Protein AF-A0A316NRD1-F1 (afdb_monomer_lite)

Radius of gyration: 29.16 Å; chains: 1; bounding box: 51×97×56 Å

Foldseek 3Di:
DDDDDDDDPDPVVVVVLVVVDDDLVRLLVVQLVVQLVVLVQFDPLAGDPVLLLQLLVQLLVLVLVLVVLLLVQLVCCLVFLDNPPRDRPPPVPDSPPDPSVVSNVVSVVVLVVLCVVLVAPHSVRSSVSSVVVSVPSLLNVLVVLLVVLVPDDDDLPDDLVNLLCCCVPNPVVPQDDDDPPDDSSNVSVVVCVVPSPVVSVVSNVSSVVSSVVSVVVNVVSSVLLCVQADSVVSDGHDQDPPDDPSSVSSSVSSVVSSVVSSSVSSNVSSVVSNVVVVVVVVVVCVVVVPDDD

Secondary structure (DSSP, 8-state):
----------HHHHHHHHHS--STTHHHHHHHHHHHHT-TTEETTEE-HHHHHHHHHHHHHHHHHHHHHHHHHHHHHHHH---TT-SS---TTTTTTS-HHHHHHHHHHHHHHHHHHHT-SSTTHHHHHHHHHHTS-HHHHHHHHHHHHHT----TT--HHHHHHIIIII-GGGPPPPPTT--HHHHHHHHHHHHHHHHHHHHHHHHHHHHHHHHHHHHHHHHHHHHTEETTTTEEPPPPTT--HHHHHHHHHHHHHHHHHHHHHHHHHHHHHHHHHHHHHHHHHHHHS-S--

Structure (mmCIF, N/CA/C/O backbone):
data_AF-A0A316NRD1-F1
#
_entry.id   AF-A0A316NRD1-F1
#
loop_
_atom_site.group_PDB
_atom_site.id
_atom_site.type_symbol
_atom_site.label_atom_id
_atom_site.label_alt_id
_atom_site.label_comp_id
_atom_site.label_asym_id
_atom_site.label_entity_id
_atom_site.label_seq_id
_atom_site.pdbx_PDB_ins_code
_atom_site.Cartn_x
_atom_site.Cartn_y
_atom_site.Cartn_z
_atom_site.occupancy
_atom_site.B_iso_or_equiv
_atom_site.auth_seq_id
_atom_site.auth_comp_id
_atom_site.auth_asym_id
_atom_site.auth_atom_id
_atom_site.pdbx_PDB_model_num
ATOM 1 N N . MET A 1 1 ? -13.344 -40.775 15.294 1.00 33.88 1 MET A N 1
ATOM 2 C CA . MET A 1 1 ? -12.294 -40.900 14.260 1.00 33.88 1 MET A CA 1
ATOM 3 C C . MET A 1 1 ? -12.514 -39.783 13.246 1.00 33.88 1 MET A C 1
ATOM 5 O O . MET A 1 1 ? -13.579 -39.733 12.646 1.00 33.88 1 MET A O 1
ATOM 9 N N . LYS A 1 2 ? -11.600 -38.805 13.179 1.00 27.06 2 LYS A N 1
ATOM 10 C CA . LYS A 1 2 ? -11.706 -37.640 12.285 1.00 27.06 2 LYS A CA 1
ATOM 11 C C . LYS A 1 2 ? -11.510 -38.103 10.838 1.00 27.06 2 LYS A C 1
ATOM 13 O O . LYS A 1 2 ? -10.501 -38.732 10.544 1.00 27.06 2 LYS A O 1
ATOM 18 N N . ILE A 1 3 ? -12.470 -37.801 9.967 1.00 27.81 3 ILE A N 1
ATOM 19 C CA . ILE A 1 3 ? -12.329 -37.970 8.518 1.00 27.81 3 ILE A CA 1
ATOM 20 C C . ILE A 1 3 ? -11.711 -36.678 7.989 1.00 27.81 3 ILE A C 1
ATOM 22 O O . ILE A 1 3 ? -12.341 -35.621 8.027 1.00 27.81 3 ILE A O 1
ATOM 26 N N . ASP A 1 4 ? -10.464 -36.778 7.544 1.00 27.69 4 ASP A N 1
ATOM 27 C CA . ASP A 1 4 ? -9.742 -35.715 6.858 1.00 27.69 4 ASP A CA 1
ATOM 28 C C . ASP A 1 4 ? -10.375 -35.492 5.472 1.00 27.69 4 ASP A C 1
ATOM 30 O O . ASP A 1 4 ? -10.477 -36.414 4.659 1.00 27.69 4 ASP A O 1
ATOM 34 N N . LYS A 1 5 ? -10.874 -34.278 5.227 1.00 32.72 5 LYS A N 1
ATOM 35 C CA . LYS A 1 5 ? -11.434 -33.843 3.942 1.00 32.72 5 LYS A CA 1
ATOM 36 C C . LYS A 1 5 ? -10.444 -32.892 3.281 1.00 32.72 5 LYS A C 1
ATOM 38 O O . LYS A 1 5 ? -10.658 -31.683 3.262 1.00 32.72 5 LYS A O 1
ATOM 43 N N . THR A 1 6 ? -9.391 -33.440 2.689 1.00 31.86 6 THR A N 1
ATOM 44 C CA . THR A 1 6 ? -8.541 -32.710 1.745 1.00 31.86 6 THR A CA 1
ATOM 45 C C . THR A 1 6 ? -8.396 -33.498 0.434 1.00 31.86 6 THR A C 1
ATOM 47 O O . THR A 1 6 ? -8.023 -34.665 0.410 1.00 31.86 6 THR A O 1
ATOM 50 N N . ASN A 1 7 ? -8.725 -32.829 -0.680 1.00 39.25 7 ASN A N 1
ATOM 51 C CA . ASN A 1 7 ? -8.375 -33.172 -2.069 1.00 39.25 7 ASN A CA 1
ATOM 52 C C . ASN A 1 7 ? -9.027 -34.382 -2.765 1.00 39.25 7 ASN A C 1
ATOM 54 O O . ASN A 1 7 ? -8.343 -35.148 -3.450 1.00 39.25 7 ASN A O 1
ATOM 58 N N . ASN A 1 8 ? -10.360 -34.482 -2.760 1.00 34.12 8 ASN A N 1
ATOM 59 C CA . ASN A 1 8 ? -11.055 -35.375 -3.696 1.00 34.12 8 ASN A CA 1
ATOM 60 C C . ASN A 1 8 ? -11.478 -34.630 -4.979 1.00 34.12 8 ASN A C 1
ATOM 62 O O . ASN A 1 8 ? -12.641 -34.288 -5.170 1.00 34.12 8 ASN A O 1
ATOM 66 N N . LEU A 1 9 ? -10.514 -34.370 -5.871 1.00 37.78 9 LEU A N 1
ATOM 67 C CA . LEU A 1 9 ? -10.824 -34.142 -7.291 1.00 37.78 9 LEU A CA 1
ATOM 68 C C . LEU A 1 9 ? -11.518 -35.403 -7.830 1.00 37.78 9 LEU A C 1
ATOM 70 O O . LEU A 1 9 ? -10.997 -36.508 -7.645 1.00 37.78 9 LEU A O 1
ATOM 74 N N . GLN A 1 10 ? -12.685 -35.248 -8.468 1.00 35.00 10 GLN A N 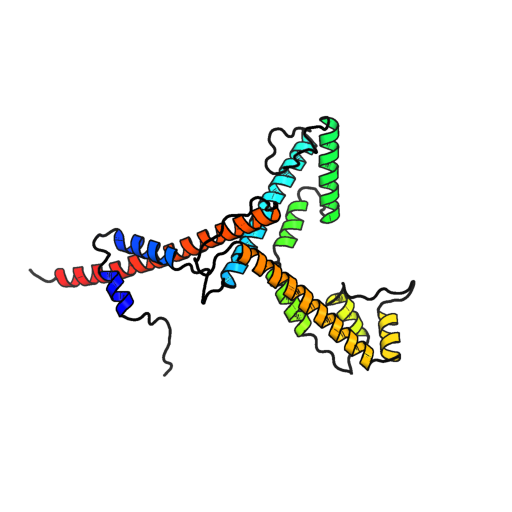1
ATOM 75 C CA . GLN A 1 10 ? -13.485 -36.370 -8.969 1.00 35.00 10 GLN A CA 1
ATOM 76 C C . GLN A 1 10 ? -12.645 -37.281 -9.881 1.00 35.00 10 GLN A C 1
ATOM 78 O O . GLN A 1 10 ? -11.897 -36.832 -10.751 1.00 35.00 10 GLN A O 1
ATOM 83 N N . SER A 1 11 ? -12.788 -38.593 -9.696 1.00 38.91 11 SER A N 1
ATOM 84 C CA . SER A 1 11 ? -12.034 -39.648 -10.391 1.00 38.91 11 SER A CA 1
ATOM 85 C C . SER A 1 11 ? -12.175 -39.629 -11.923 1.00 38.91 11 SER A C 1
ATOM 87 O O . SER A 1 11 ? -11.374 -40.244 -12.625 1.00 38.91 11 SER A O 1
ATOM 89 N N . SER A 1 12 ? -13.160 -38.909 -12.468 1.00 30.89 12 SER A N 1
ATOM 90 C CA . SER A 1 12 ? -13.331 -38.646 -13.904 1.00 30.89 12 SER A CA 1
ATOM 91 C C . SER A 1 12 ? -12.267 -37.693 -14.464 1.00 30.89 12 SER A C 1
ATOM 93 O O . SER A 1 12 ? -11.705 -37.973 -15.521 1.00 30.89 12 SER A O 1
ATOM 95 N N . GLN A 1 13 ? -11.911 -36.634 -13.730 1.00 39.59 13 GLN A N 1
ATOM 96 C CA . GLN A 1 13 ? -10.887 -35.659 -14.129 1.00 39.59 13 GLN A CA 1
ATOM 97 C C . GLN A 1 13 ? -9.477 -36.266 -14.110 1.00 39.59 13 GLN A C 1
ATOM 99 O O . GLN A 1 13 ? -8.667 -35.986 -14.990 1.00 39.59 13 GLN A O 1
ATOM 104 N N . LYS A 1 14 ? -9.202 -37.178 -13.163 1.00 36.19 14 LYS A N 1
ATOM 105 C CA . LYS A 1 14 ? -7.943 -37.947 -13.121 1.00 36.19 14 LYS A CA 1
ATOM 106 C C . LYS A 1 14 ? -7.785 -38.892 -14.319 1.00 36.19 14 LYS A C 1
ATOM 108 O O . LYS A 1 14 ? -6.668 -39.113 -14.766 1.00 36.19 14 LYS A O 1
ATOM 113 N N . ARG A 1 15 ? -8.886 -39.437 -14.853 1.00 32.94 15 ARG A N 1
ATOM 114 C CA . ARG A 1 15 ? -8.864 -40.391 -15.978 1.00 32.94 15 ARG A CA 1
ATOM 115 C C . ARG A 1 15 ? -8.674 -39.719 -17.337 1.00 32.94 15 ARG A C 1
ATOM 117 O O . ARG A 1 15 ? -7.969 -40.277 -18.168 1.00 32.94 15 ARG A O 1
ATOM 124 N N . GLN A 1 16 ? -9.214 -38.518 -17.551 1.00 31.89 16 GLN A N 1
ATOM 125 C CA . GLN A 1 16 ? -8.959 -37.758 -18.787 1.00 31.89 16 GLN A CA 1
ATOM 126 C C . GLN A 1 16 ? -7.488 -37.320 -18.915 1.00 31.89 16 GLN A C 1
ATOM 128 O O . GLN A 1 16 ? -6.964 -37.248 -20.019 1.00 31.89 16 GLN A O 1
ATOM 133 N N . MET A 1 17 ? -6.795 -37.111 -17.790 1.00 35.34 17 MET A N 1
ATOM 134 C CA . MET A 1 17 ? -5.381 -36.716 -17.747 1.00 35.34 17 MET A CA 1
ATOM 135 C C . MET A 1 17 ? -4.412 -37.830 -18.199 1.00 35.34 17 MET A C 1
ATOM 137 O O . MET A 1 17 ? -3.322 -37.536 -18.678 1.00 35.34 17 MET A O 1
ATOM 141 N N . VAL A 1 18 ? -4.806 -39.104 -18.075 1.00 33.62 18 VAL A N 1
ATOM 142 C CA . VAL A 1 18 ? -3.956 -40.268 -18.399 1.00 33.62 18 VAL A CA 1
ATOM 143 C C . VAL A 1 18 ? -3.940 -40.582 -19.902 1.00 33.62 18 VAL A C 1
ATOM 145 O O . VAL A 1 18 ? -2.958 -41.126 -20.394 1.00 33.62 18 VAL A O 1
ATOM 148 N N . TYR A 1 19 ? -4.976 -40.201 -20.658 1.00 34.06 19 TYR A N 1
ATOM 149 C CA . TYR A 1 19 ? -5.092 -40.572 -22.078 1.00 34.06 19 TYR A CA 1
ATOM 150 C C . TYR A 1 19 ? -4.432 -39.597 -23.065 1.00 34.06 19 TYR A C 1
ATOM 152 O O . TYR A 1 19 ? -4.165 -39.982 -24.198 1.00 34.06 19 TYR A O 1
ATOM 160 N N . THR A 1 20 ? -4.099 -38.371 -22.654 1.00 36.09 20 THR A N 1
ATOM 161 C CA . THR A 1 20 ? -3.474 -37.369 -23.548 1.00 36.09 20 THR A CA 1
ATOM 162 C C . THR A 1 20 ? -1.936 -37.371 -23.479 1.00 36.09 20 THR A C 1
ATOM 164 O O . THR A 1 20 ? -1.281 -36.633 -24.208 1.00 36.09 20 THR A O 1
ATOM 167 N N . ALA A 1 21 ? -1.329 -38.198 -22.622 1.00 31.23 21 ALA A N 1
ATOM 168 C CA . ALA A 1 21 ? 0.107 -38.180 -22.336 1.00 31.23 21 ALA A CA 1
ATOM 169 C C . ALA A 1 21 ? 0.792 -39.519 -22.671 1.00 31.23 21 ALA A C 1
ATOM 171 O O . ALA A 1 21 ? 1.213 -40.252 -21.780 1.00 31.23 21 ALA A O 1
ATOM 172 N N . ALA A 1 22 ? 0.938 -39.836 -23.960 1.00 27.16 22 ALA A N 1
ATOM 173 C CA . ALA A 1 22 ? 1.828 -40.905 -24.420 1.00 27.16 22 ALA A CA 1
ATOM 174 C C . ALA A 1 22 ? 3.144 -40.298 -24.949 1.00 27.16 22 ALA A C 1
ATOM 176 O O . ALA A 1 22 ? 3.199 -39.790 -26.065 1.00 27.16 22 ALA A O 1
ATOM 177 N N . GLY A 1 23 ? 4.198 -40.323 -24.124 1.00 33.38 23 GLY A N 1
ATOM 178 C CA . GLY A 1 23 ? 5.568 -39.912 -24.470 1.00 33.38 23 GLY A CA 1
ATOM 179 C C . GLY A 1 23 ? 6.291 -39.266 -23.281 1.00 33.38 23 GLY A C 1
ATOM 180 O O . GLY A 1 23 ? 5.738 -38.390 -22.628 1.00 33.38 23 GLY A O 1
ATOM 181 N N . ILE A 1 24 ? 7.523 -39.683 -22.973 1.00 31.53 24 ILE A N 1
ATOM 182 C CA . ILE A 1 24 ? 8.230 -39.441 -21.689 1.00 31.53 24 ILE A CA 1
ATOM 183 C C . ILE A 1 24 ? 8.626 -37.958 -21.417 1.00 31.53 24 ILE A C 1
ATOM 185 O O . ILE A 1 24 ? 9.175 -37.638 -20.371 1.00 31.53 24 ILE A O 1
ATOM 189 N N . GLY A 1 25 ? 8.227 -36.998 -22.259 1.00 35.19 25 GLY A N 1
ATOM 190 C CA . GLY A 1 25 ? 8.240 -35.552 -21.951 1.00 35.19 25 GLY A CA 1
ATOM 191 C C . GLY A 1 25 ? 6.865 -34.943 -21.612 1.00 35.19 25 GLY A C 1
ATOM 192 O O . GLY A 1 25 ? 6.788 -33.800 -21.170 1.00 35.19 25 GLY A O 1
ATOM 193 N N . ALA A 1 26 ? 5.766 -35.683 -21.797 1.00 43.66 26 ALA A N 1
ATOM 194 C CA . ALA A 1 26 ? 4.410 -35.134 -21.806 1.00 43.66 26 ALA A CA 1
ATOM 195 C C . ALA A 1 26 ? 3.814 -34.875 -20.413 1.00 43.66 26 ALA A C 1
ATOM 197 O O . ALA A 1 26 ? 3.004 -33.972 -20.283 1.00 43.66 26 ALA A O 1
ATOM 198 N N . GLY A 1 27 ? 4.200 -35.597 -19.353 1.00 39.62 27 GLY A N 1
ATOM 199 C CA . GLY A 1 27 ? 3.578 -35.434 -18.024 1.00 39.62 27 GLY A CA 1
ATOM 200 C C . GLY A 1 27 ? 3.930 -34.124 -17.314 1.00 39.62 27 GLY A C 1
ATOM 201 O O . GLY A 1 27 ? 3.048 -33.435 -16.806 1.00 39.62 27 GLY A O 1
ATOM 202 N N . ALA A 1 28 ? 5.210 -33.743 -17.316 1.00 38.91 28 ALA A N 1
ATOM 203 C CA . ALA A 1 28 ? 5.655 -32.468 -16.753 1.00 38.91 28 ALA A CA 1
ATOM 204 C C . ALA A 1 28 ? 5.202 -31.281 -17.619 1.00 38.91 28 ALA A C 1
ATOM 206 O O . ALA A 1 28 ? 4.774 -30.261 -17.086 1.00 38.91 28 ALA A O 1
ATOM 207 N N . VAL A 1 29 ? 5.227 -31.431 -18.949 1.00 42.41 29 VAL A N 1
ATOM 208 C CA . VAL A 1 29 ? 4.769 -30.397 -19.892 1.00 42.41 29 VAL A CA 1
ATOM 209 C C . VAL A 1 29 ? 3.248 -30.219 -19.827 1.00 42.41 29 VAL A C 1
ATOM 211 O O . VAL A 1 29 ? 2.779 -29.090 -19.707 1.00 42.41 29 VAL A O 1
ATOM 214 N N . ALA A 1 30 ? 2.465 -31.304 -19.816 1.00 48.31 30 ALA A N 1
ATOM 215 C CA . ALA A 1 30 ? 1.007 -31.247 -19.682 1.00 48.31 30 ALA A CA 1
ATOM 216 C C . ALA A 1 30 ? 0.578 -30.782 -18.285 1.00 48.31 30 ALA A C 1
ATOM 218 O O . ALA A 1 30 ? -0.332 -29.964 -18.174 1.00 48.31 30 ALA A O 1
ATOM 219 N N . GLY A 1 31 ? 1.262 -31.226 -17.224 1.00 45.16 31 GLY A N 1
ATOM 220 C CA . GLY A 1 31 ? 1.071 -30.707 -15.869 1.00 45.16 31 GLY A CA 1
ATOM 221 C C . GLY A 1 31 ? 1.382 -29.210 -15.788 1.00 45.16 31 GLY A C 1
ATOM 222 O O . GLY A 1 31 ? 0.580 -28.436 -15.272 1.00 45.16 31 GLY A O 1
ATOM 223 N N . GLY A 1 32 ? 2.493 -28.772 -16.381 1.00 44.03 32 GLY A N 1
ATOM 224 C CA . GLY A 1 32 ? 2.873 -27.364 -16.467 1.00 44.03 32 GLY A CA 1
ATOM 225 C C . GLY A 1 32 ? 1.846 -26.505 -17.202 1.00 44.03 32 GLY A C 1
ATOM 226 O O . GLY A 1 32 ? 1.383 -25.500 -16.661 1.00 44.03 32 GLY A O 1
ATOM 227 N N . ALA A 1 33 ? 1.429 -26.928 -18.397 1.00 54.03 33 ALA A N 1
ATOM 228 C CA . ALA A 1 33 ? 0.405 -26.241 -19.182 1.00 54.03 33 ALA A CA 1
ATOM 229 C C . ALA A 1 33 ? -0.939 -26.182 -18.436 1.00 54.03 33 ALA A C 1
ATOM 231 O O . ALA A 1 33 ? -1.561 -25.122 -18.359 1.00 54.03 33 ALA A O 1
ATOM 232 N N . PHE A 1 34 ? -1.353 -27.284 -17.805 1.00 61.28 34 PHE A N 1
ATOM 233 C CA . PHE A 1 34 ? -2.561 -27.335 -16.984 1.00 61.28 34 PHE A CA 1
ATOM 234 C C . PHE A 1 34 ? -2.497 -26.350 -15.810 1.00 61.28 34 PHE A C 1
ATOM 236 O O . PHE A 1 34 ? -3.413 -25.549 -15.621 1.00 61.28 34 PHE A O 1
ATOM 243 N N . GLY A 1 35 ? -1.390 -26.338 -15.062 1.00 58.25 35 GLY A N 1
ATOM 244 C CA . GLY A 1 35 ? -1.186 -25.394 -13.965 1.00 58.25 35 GLY A CA 1
ATOM 245 C C . GLY A 1 35 ? -1.205 -23.934 -14.425 1.00 58.25 35 GLY A C 1
ATOM 246 O O . GLY A 1 35 ? -1.806 -23.085 -13.763 1.00 58.25 35 GLY A O 1
ATOM 247 N N . TYR A 1 36 ? -0.625 -23.631 -15.586 1.00 65.75 36 TYR A N 1
ATOM 248 C CA . TYR A 1 36 ? -0.638 -22.283 -16.161 1.00 65.75 36 TYR A CA 1
ATOM 249 C C . TYR A 1 36 ? -2.057 -21.801 -16.538 1.00 65.75 36 TYR A C 1
ATOM 251 O O . TYR A 1 36 ? -2.370 -20.605 -16.457 1.00 65.75 36 TYR A O 1
ATOM 259 N N . LEU A 1 37 ? -2.937 -22.725 -16.939 1.00 74.88 37 LEU A N 1
ATOM 260 C CA . LEU A 1 37 ? -4.312 -22.440 -17.368 1.00 74.88 37 LEU A CA 1
ATOM 261 C C . LEU A 1 37 ? -5.320 -22.344 -16.215 1.00 74.88 37 LEU A C 1
ATOM 263 O O . LEU A 1 37 ? -6.393 -21.777 -16.405 1.00 74.88 37 LEU A O 1
ATOM 267 N N . GLN A 1 38 ? -4.987 -22.824 -15.014 1.00 76.81 38 GLN A N 1
ATOM 268 C CA . GLN A 1 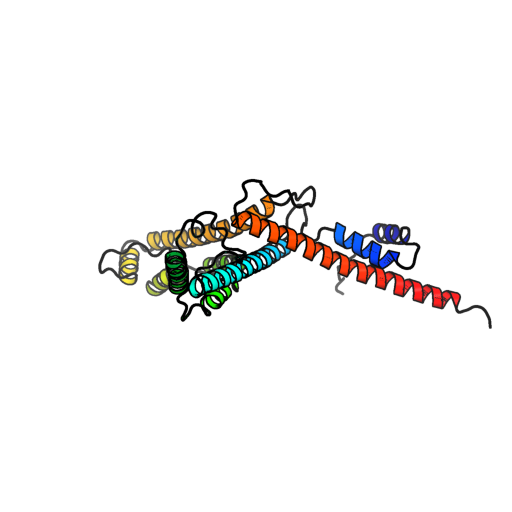38 ? -5.884 -22.734 -13.852 1.00 76.81 38 GLN A CA 1
ATOM 269 C C . GLN A 1 38 ? -6.093 -21.306 -13.328 1.00 76.81 38 GLN A C 1
ATOM 271 O O . GLN A 1 38 ? -7.062 -21.078 -12.608 1.00 76.81 38 GLN A O 1
ATOM 276 N N . LYS A 1 39 ? -5.219 -20.356 -13.695 1.00 84.12 39 LYS A N 1
ATOM 277 C CA . LYS A 1 39 ? -5.2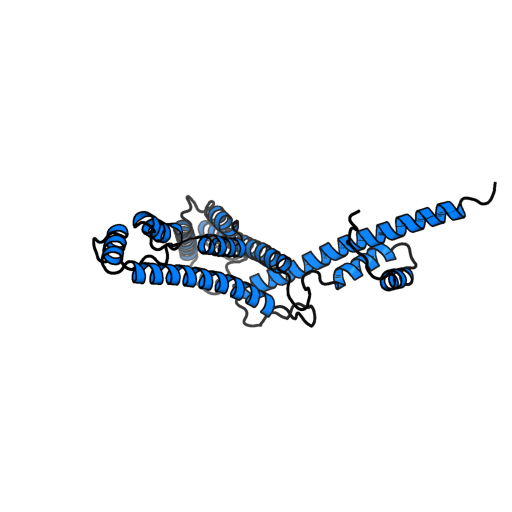84 -18.937 -13.294 1.00 84.12 39 LYS A CA 1
ATOM 278 C C . LYS A 1 39 ? -5.509 -18.777 -11.780 1.00 84.12 39 LYS A C 1
ATOM 280 O O . LYS A 1 39 ? -6.547 -18.270 -11.364 1.00 84.12 39 LYS A O 1
ATOM 285 N N . PRO A 1 40 ? -4.531 -19.174 -10.941 1.00 85.25 40 PRO A N 1
ATOM 286 C CA . PRO A 1 40 ? -4.676 -19.249 -9.477 1.00 85.25 40 PRO A CA 1
ATOM 287 C C . PRO A 1 40 ? -4.941 -17.899 -8.789 1.00 85.25 40 PRO A C 1
ATOM 289 O O . PRO A 1 40 ? -5.146 -17.848 -7.581 1.00 85.25 40 PRO A O 1
ATOM 292 N N . TRP A 1 41 ? -4.870 -16.803 -9.538 1.00 89.94 41 TRP A N 1
ATOM 293 C CA . TRP A 1 41 ? -5.126 -15.447 -9.082 1.00 89.94 41 TRP A CA 1
ATOM 294 C C . TRP A 1 41 ? -6.616 -15.056 -9.137 1.00 89.94 41 TRP A C 1
ATOM 296 O O . TRP A 1 41 ? -6.969 -14.056 -8.513 1.00 89.94 41 TRP A O 1
ATOM 306 N N . ILE A 1 42 ? -7.479 -15.855 -9.789 1.00 89.06 42 ILE A N 1
ATOM 307 C CA . ILE A 1 42 ? -8.948 -15.720 -9.775 1.00 89.06 42 ILE A CA 1
ATOM 308 C C . ILE A 1 42 ? -9.585 -16.926 -9.080 1.00 89.06 42 ILE A C 1
ATOM 310 O O . ILE A 1 42 ? -9.251 -18.074 -9.380 1.00 89.06 42 ILE A O 1
ATOM 314 N N . LYS A 1 43 ? -10.569 -16.670 -8.216 1.00 87.44 43 LYS A N 1
ATOM 315 C CA . LYS A 1 43 ? -11.427 -17.679 -7.593 1.00 87.44 43 LYS A CA 1
ATOM 316 C C . LYS A 1 43 ? -12.861 -17.149 -7.515 1.00 87.44 43 LYS A C 1
ATOM 318 O O . LYS A 1 43 ? -13.060 -15.997 -7.166 1.00 87.44 43 LYS A O 1
ATOM 323 N N . ASP A 1 44 ? -13.840 -17.980 -7.873 1.00 86.88 44 ASP A N 1
ATOM 324 C CA . ASP A 1 44 ? -15.276 -17.657 -7.783 1.00 86.88 44 ASP A CA 1
ATOM 325 C C . ASP A 1 44 ? -15.678 -16.340 -8.485 1.00 86.88 44 ASP A C 1
ATOM 327 O O . ASP A 1 44 ? -16.565 -15.622 -8.046 1.00 86.88 44 ASP A O 1
ATOM 331 N N . GLY A 1 45 ? -15.014 -16.025 -9.605 1.00 83.25 45 GLY A N 1
ATOM 332 C CA . GLY A 1 45 ? -15.261 -14.801 -10.382 1.00 83.25 45 GLY A CA 1
ATOM 333 C C . GLY A 1 45 ? -14.537 -13.555 -9.860 1.00 83.25 45 GLY A C 1
ATOM 334 O O . GLY A 1 45 ? -14.607 -12.504 -10.496 1.00 83.25 45 GLY A O 1
ATOM 335 N N . GLU A 1 46 ? -13.783 -13.673 -8.768 1.00 87.88 46 GLU A N 1
ATOM 336 C CA . GLU A 1 46 ? -13.076 -12.566 -8.130 1.00 87.88 46 GLU A CA 1
ATOM 337 C C . GLU A 1 46 ? -11.561 -12.776 -8.094 1.00 87.88 46 GLU A C 1
ATOM 339 O O . GLU A 1 46 ? -11.047 -13.896 -8.105 1.00 87.88 46 GLU A O 1
ATOM 344 N N . VAL A 1 47 ? -10.819 -11.672 -8.038 1.00 91.44 47 VAL A N 1
ATOM 345 C CA . VAL A 1 47 ? -9.379 -11.706 -7.770 1.00 91.44 47 VAL A CA 1
ATOM 346 C C . VAL A 1 47 ? -9.128 -12.071 -6.309 1.00 91.44 47 VAL A C 1
ATOM 348 O O . VAL A 1 47 ? -9.789 -11.571 -5.406 1.00 91.44 47 VAL A O 1
ATOM 351 N N . THR A 1 48 ? -8.158 -12.946 -6.065 1.00 91.12 48 THR A N 1
ATOM 352 C CA . THR A 1 48 ? -7.856 -13.418 -4.703 1.00 91.12 48 THR A CA 1
ATOM 353 C C . THR A 1 48 ? -7.087 -12.371 -3.886 1.00 91.12 48 THR A C 1
ATOM 355 O O . THR A 1 48 ? -6.265 -11.638 -4.433 1.00 91.12 48 THR A O 1
ATOM 358 N N . ASP A 1 49 ? -7.240 -12.351 -2.557 1.00 89.06 49 ASP A N 1
ATOM 359 C CA . ASP A 1 49 ? -6.440 -11.458 -1.695 1.00 89.06 49 ASP A CA 1
ATOM 360 C C . ASP A 1 49 ? -4.930 -11.731 -1.810 1.00 89.06 49 ASP A C 1
ATOM 362 O O . ASP A 1 49 ? -4.112 -10.813 -1.772 1.00 89.06 49 ASP A O 1
ATOM 366 N N . ALA A 1 50 ? -4.546 -12.995 -2.026 1.00 90.81 50 ALA A N 1
ATOM 367 C CA . ALA A 1 50 ? -3.158 -13.370 -2.284 1.00 90.81 50 ALA A CA 1
ATOM 368 C C . ALA A 1 50 ? -2.617 -12.737 -3.576 1.00 90.81 50 ALA A C 1
ATOM 370 O O . ALA A 1 50 ? -1.445 -12.363 -3.636 1.00 90.81 50 ALA A O 1
ATOM 371 N N . PHE A 1 51 ? -3.460 -12.610 -4.604 1.00 92.81 51 PHE A N 1
ATOM 372 C CA . PHE A 1 51 ? -3.107 -11.892 -5.820 1.00 92.81 51 PHE A CA 1
ATOM 373 C C . PHE A 1 51 ? -2.914 -10.402 -5.533 1.00 92.81 51 PHE A C 1
ATOM 375 O O . PHE A 1 51 ? -1.835 -9.892 -5.815 1.00 92.81 51 PHE A O 1
ATOM 382 N N . ILE A 1 52 ? -3.880 -9.741 -4.886 1.00 90.62 52 ILE A N 1
ATOM 383 C CA . ILE A 1 52 ? -3.792 -8.314 -4.525 1.00 90.62 52 ILE A CA 1
ATOM 384 C C . ILE A 1 52 ? -2.522 -8.011 -3.717 1.00 90.62 52 ILE A C 1
ATOM 386 O O . ILE A 1 52 ? -1.783 -7.086 -4.044 1.00 90.62 52 ILE A O 1
ATOM 390 N N . LYS A 1 53 ? -2.212 -8.836 -2.710 1.00 88.88 53 LYS A N 1
ATOM 391 C CA . LYS A 1 53 ? -0.996 -8.696 -1.896 1.00 88.88 53 LYS A CA 1
ATOM 392 C C . LYS A 1 53 ? 0.286 -8.808 -2.726 1.00 88.88 53 LYS A C 1
ATOM 394 O O . LYS A 1 53 ? 1.244 -8.075 -2.491 1.00 88.88 53 LYS A O 1
ATOM 399 N N . ASN A 1 54 ? 0.327 -9.722 -3.696 1.00 90.12 54 ASN A N 1
ATOM 400 C CA . ASN A 1 54 ? 1.488 -9.864 -4.574 1.00 90.12 54 ASN A CA 1
ATOM 401 C C . ASN A 1 54 ? 1.592 -8.725 -5.597 1.00 90.12 54 ASN A C 1
ATOM 403 O O . ASN A 1 54 ? 2.715 -8.329 -5.907 1.00 90.12 54 ASN A O 1
ATOM 407 N N . VAL A 1 55 ? 0.463 -8.183 -6.075 1.00 90.62 55 VAL A N 1
ATOM 408 C CA . VAL A 1 55 ? 0.459 -6.973 -6.908 1.00 90.62 55 VAL A CA 1
ATOM 409 C C . VAL A 1 55 ? 1.051 -5.811 -6.125 1.00 90.62 55 VAL A C 1
ATOM 411 O O . VAL A 1 55 ? 2.027 -5.248 -6.600 1.00 90.62 55 VAL A O 1
ATOM 414 N N . ASN A 1 56 ? 0.590 -5.548 -4.896 1.00 86.75 56 ASN A N 1
ATOM 415 C CA . ASN A 1 56 ? 1.153 -4.490 -4.049 1.00 86.75 56 ASN A CA 1
ATOM 416 C C . ASN A 1 56 ? 2.657 -4.654 -3.806 1.00 86.75 56 ASN A C 1
ATOM 418 O O . ASN A 1 56 ? 3.426 -3.710 -3.951 1.00 86.75 56 ASN A O 1
ATOM 422 N N . LYS A 1 57 ? 3.115 -5.880 -3.536 1.00 87.12 57 LYS A N 1
ATOM 423 C CA . LYS A 1 57 ? 4.550 -6.144 -3.405 1.00 87.12 57 LYS A CA 1
ATOM 424 C C . LYS A 1 57 ? 5.320 -5.822 -4.691 1.00 87.12 57 LYS A C 1
ATOM 426 O O . LYS A 1 57 ? 6.425 -5.290 -4.630 1.00 87.12 57 LYS A O 1
ATOM 431 N N . ASN A 1 58 ? 4.792 -6.214 -5.848 1.00 88.94 58 ASN A N 1
ATOM 432 C CA . ASN A 1 58 ? 5.444 -5.971 -7.132 1.00 88.94 58 ASN A CA 1
ATOM 433 C C . ASN A 1 58 ? 5.411 -4.491 -7.531 1.00 88.94 58 ASN A C 1
ATOM 435 O O . ASN A 1 58 ? 6.411 -4.011 -8.053 1.00 88.94 58 ASN A O 1
ATOM 439 N N . ASP A 1 59 ? 4.319 -3.797 -7.233 1.00 85.62 59 ASP A N 1
ATOM 440 C CA . ASP A 1 59 ? 4.122 -2.359 -7.405 1.00 85.62 59 ASP A CA 1
ATOM 441 C C . ASP A 1 59 ? 5.159 -1.575 -6.589 1.00 85.62 59 ASP A C 1
ATOM 443 O O . ASP A 1 59 ? 6.023 -0.924 -7.173 1.00 85.62 59 ASP A O 1
ATOM 447 N N . ASN A 1 60 ? 5.230 -1.806 -5.271 1.00 82.44 60 ASN A N 1
ATOM 448 C CA . ASN A 1 60 ? 6.256 -1.214 -4.403 1.00 82.44 60 ASN A CA 1
ATOM 449 C C . ASN A 1 60 ? 7.680 -1.478 -4.922 1.00 82.44 60 ASN A C 1
ATOM 451 O O . ASN A 1 60 ? 8.523 -0.586 -4.933 1.00 82.44 60 ASN A O 1
ATOM 455 N N . ASN A 1 61 ? 7.972 -2.701 -5.380 1.00 85.06 61 ASN A N 1
ATOM 456 C CA . ASN A 1 61 ? 9.294 -3.026 -5.923 1.00 85.06 61 ASN A CA 1
ATOM 457 C C . ASN A 1 61 ? 9.612 -2.260 -7.216 1.00 85.06 61 ASN A C 1
ATOM 459 O O . ASN A 1 61 ? 10.770 -1.903 -7.436 1.00 85.06 61 ASN A O 1
ATOM 463 N N . LEU A 1 62 ? 8.625 -2.051 -8.091 1.00 82.81 62 LEU A N 1
ATOM 464 C CA . LEU A 1 62 ? 8.802 -1.294 -9.330 1.00 82.81 62 LEU A CA 1
ATOM 465 C C . LEU A 1 62 ? 8.968 0.200 -9.040 1.00 82.81 62 LEU A C 1
ATOM 467 O O . LEU A 1 62 ? 9.903 0.799 -9.569 1.00 82.81 62 LEU A O 1
ATOM 471 N N . GLN A 1 63 ? 8.159 0.763 -8.138 1.00 80.88 63 GLN A N 1
ATOM 472 C CA . GLN A 1 63 ? 8.303 2.147 -7.678 1.00 80.88 63 GLN A CA 1
ATOM 473 C C . GLN A 1 63 ? 9.680 2.388 -7.048 1.00 80.88 63 GLN A C 1
ATOM 475 O O . GLN A 1 63 ? 10.378 3.324 -7.428 1.00 80.88 63 GLN A O 1
ATOM 480 N N . LEU A 1 64 ? 10.138 1.494 -6.165 1.00 79.50 64 LEU A N 1
ATOM 481 C CA . LEU A 1 64 ? 11.475 1.579 -5.569 1.00 79.50 64 LEU A CA 1
ATOM 482 C C . LEU A 1 64 ? 12.589 1.469 -6.614 1.00 79.50 64 LEU A C 1
ATOM 484 O O . LEU A 1 64 ? 13.577 2.198 -6.541 1.00 79.50 64 LEU A O 1
ATOM 488 N N . LYS A 1 65 ? 12.449 0.577 -7.602 1.00 82.75 65 LYS A N 1
ATOM 489 C CA . LYS A 1 65 ? 13.426 0.465 -8.692 1.00 82.75 65 LYS A CA 1
ATOM 490 C C . LYS A 1 65 ? 13.514 1.771 -9.486 1.00 82.75 65 LYS A C 1
ATOM 492 O O . LYS A 1 65 ? 14.623 2.221 -9.766 1.00 82.75 65 LYS A O 1
ATOM 497 N N . LYS A 1 66 ? 12.369 2.373 -9.811 1.00 77.50 66 LYS A N 1
ATOM 498 C CA . LYS A 1 66 ? 12.295 3.647 -10.529 1.00 77.50 66 LYS A CA 1
ATOM 499 C C . LYS A 1 66 ? 12.883 4.791 -9.706 1.00 77.50 66 LYS A C 1
ATOM 501 O O . LYS A 1 66 ? 13.751 5.497 -10.200 1.00 77.50 66 LYS A O 1
ATOM 506 N N . LEU A 1 67 ? 12.501 4.913 -8.434 1.00 77.81 67 LEU A N 1
ATOM 507 C CA . LEU A 1 67 ? 13.070 5.894 -7.509 1.00 77.81 67 LEU A CA 1
ATOM 508 C C . LEU A 1 67 ? 14.595 5.781 -7.444 1.00 77.81 67 LEU A C 1
ATOM 510 O O . LEU A 1 67 ? 15.293 6.786 -7.531 1.00 77.81 67 LEU A O 1
ATOM 514 N N . LYS A 1 68 ? 15.124 4.558 -7.314 1.00 79.94 68 LYS A N 1
ATOM 515 C CA . LYS A 1 68 ? 16.572 4.335 -7.298 1.00 79.94 68 LYS A CA 1
ATOM 516 C C . LYS A 1 68 ? 17.227 4.888 -8.560 1.00 79.94 68 LYS A C 1
ATOM 518 O O . LYS A 1 68 ? 18.246 5.560 -8.462 1.00 79.94 68 LYS A O 1
ATOM 523 N N . GLN A 1 69 ? 16.641 4.617 -9.721 1.00 77.81 69 GLN A N 1
ATOM 524 C CA . GLN A 1 69 ? 17.167 5.103 -10.988 1.00 77.81 69 GLN A CA 1
ATOM 525 C C . GLN A 1 69 ? 17.083 6.632 -11.094 1.00 77.81 69 GLN A C 1
ATOM 527 O O . GLN A 1 69 ? 18.073 7.254 -11.453 1.00 77.81 69 GLN A O 1
ATOM 532 N N . VAL A 1 70 ? 15.966 7.245 -10.688 1.00 79.69 70 VAL A N 1
ATOM 533 C CA . VAL A 1 70 ? 15.812 8.711 -10.634 1.00 79.69 70 VAL A CA 1
ATOM 534 C C . VAL A 1 70 ? 16.871 9.350 -9.734 1.00 79.69 70 VAL A C 1
ATOM 536 O O . VAL A 1 70 ? 17.466 10.357 -10.108 1.00 79.69 70 VAL A O 1
ATOM 539 N N . LEU A 1 71 ? 17.149 8.769 -8.564 1.00 76.62 71 LEU A N 1
ATOM 540 C CA . LEU A 1 71 ? 18.184 9.273 -7.658 1.00 76.62 71 LEU A CA 1
ATOM 541 C C . LEU A 1 71 ? 19.587 9.174 -8.269 1.00 76.62 71 LEU A C 1
ATOM 543 O O . LEU A 1 71 ? 20.374 10.109 -8.128 1.00 76.62 71 LEU A O 1
ATOM 547 N N . GLU A 1 72 ? 19.912 8.072 -8.947 1.00 84.56 72 GLU A N 1
ATOM 548 C CA . GLU A 1 72 ? 21.196 7.928 -9.645 1.00 84.56 72 GLU A CA 1
ATOM 549 C C . GLU A 1 72 ? 21.325 8.923 -10.805 1.00 84.56 72 GLU A C 1
ATOM 551 O O . GLU A 1 72 ? 22.351 9.598 -10.926 1.00 84.56 72 GLU A O 1
ATOM 556 N N . ASP A 1 73 ? 20.260 9.091 -11.588 1.00 77.69 73 ASP A N 1
ATOM 557 C CA . ASP A 1 73 ? 20.191 10.057 -12.680 1.00 77.69 73 ASP A CA 1
ATOM 558 C C . ASP A 1 73 ? 20.386 11.496 -12.149 1.00 77.69 73 ASP A C 1
ATOM 560 O O . ASP A 1 73 ? 21.214 12.249 -12.666 1.00 77.69 73 ASP A O 1
ATOM 564 N N . LEU A 1 74 ? 19.711 11.874 -11.053 1.00 79.81 74 LEU A N 1
ATOM 565 C CA . LEU A 1 74 ? 19.871 13.182 -10.401 1.00 79.81 74 LEU A CA 1
ATOM 566 C C . LEU A 1 74 ? 21.301 13.402 -9.890 1.00 79.81 74 LEU A C 1
ATOM 568 O O . LEU A 1 74 ? 21.885 14.460 -10.131 1.00 79.81 74 LEU A O 1
ATOM 572 N N . LYS A 1 75 ? 21.903 12.405 -9.229 1.00 84.38 75 LYS A N 1
ATOM 573 C CA . LYS A 1 75 ? 23.302 12.478 -8.767 1.00 84.38 75 LYS A CA 1
ATOM 574 C C . LYS A 1 75 ? 24.268 12.644 -9.937 1.00 84.38 75 LYS A C 1
ATOM 576 O O . LYS A 1 75 ? 25.249 13.383 -9.826 1.00 84.38 75 LYS A O 1
ATOM 581 N N . GLN A 1 76 ? 24.010 11.981 -11.063 1.00 84.31 76 GLN A N 1
ATOM 582 C CA . GLN A 1 76 ? 24.818 12.122 -12.268 1.00 84.31 76 GLN A CA 1
ATOM 583 C C . GLN A 1 76 ? 24.704 13.529 -12.870 1.00 84.31 76 GLN A C 1
ATOM 585 O O . GLN A 1 76 ? 25.743 14.121 -13.191 1.00 84.31 76 GLN A O 1
ATOM 590 N N . ILE A 1 77 ? 23.494 14.098 -12.968 1.00 79.69 77 ILE A N 1
ATOM 591 C CA . ILE A 1 77 ? 23.310 15.491 -13.416 1.00 79.69 77 ILE A CA 1
ATOM 592 C C . ILE A 1 77 ? 24.012 16.445 -12.452 1.00 79.69 77 ILE A C 1
ATOM 594 O O . ILE A 1 77 ? 24.755 17.310 -12.901 1.00 79.69 77 ILE A O 1
ATOM 598 N N . ALA A 1 78 ? 23.833 16.289 -11.141 1.00 82.75 78 ALA A N 1
ATOM 599 C CA . ALA A 1 78 ? 24.450 17.167 -10.148 1.00 82.75 78 ALA A CA 1
ATOM 600 C C . ALA A 1 78 ? 25.986 17.197 -10.277 1.00 82.75 78 ALA A C 1
ATOM 602 O O . ALA A 1 78 ? 26.604 18.255 -10.160 1.00 82.75 78 ALA A O 1
ATOM 603 N N . ARG A 1 79 ? 26.608 16.051 -10.592 1.00 86.00 79 ARG A N 1
ATOM 604 C CA . ARG A 1 79 ? 28.062 15.935 -10.804 1.00 86.00 79 ARG A CA 1
ATOM 605 C C . ARG A 1 79 ? 28.518 16.509 -12.147 1.00 86.00 79 ARG A C 1
ATOM 607 O O . ARG A 1 79 ? 29.514 17.225 -12.212 1.00 86.00 79 ARG A O 1
ATOM 614 N N . THR A 1 80 ? 27.825 16.167 -13.230 1.00 82.88 80 THR A N 1
ATOM 615 C CA . THR A 1 80 ? 28.342 16.355 -14.600 1.00 82.88 80 THR A CA 1
ATOM 616 C C . THR A 1 80 ? 27.647 17.470 -15.376 1.00 82.88 80 THR A C 1
ATOM 618 O O . THR A 1 80 ? 28.221 18.023 -16.308 1.00 82.88 80 THR A O 1
ATOM 621 N N . GLY A 1 81 ? 26.421 17.823 -14.992 1.00 73.25 81 GLY A N 1
ATOM 622 C CA . GLY A 1 81 ? 25.502 18.656 -15.767 1.00 73.25 81 GLY A CA 1
ATOM 623 C C . GLY A 1 81 ? 24.958 17.970 -17.025 1.00 73.25 81 GLY A C 1
ATOM 624 O O . GLY A 1 81 ? 24.178 18.581 -17.752 1.00 73.25 81 GLY A O 1
ATOM 625 N N . ASN A 1 82 ? 25.355 16.722 -17.297 1.00 74.62 82 ASN A N 1
ATOM 626 C CA . ASN A 1 82 ? 24.969 15.987 -18.494 1.00 74.62 82 ASN A CA 1
ATOM 627 C C . ASN A 1 82 ? 23.706 15.138 -18.248 1.00 74.62 82 ASN A C 1
ATOM 629 O O . ASN A 1 82 ? 23.569 14.517 -17.195 1.00 74.62 82 ASN A O 1
ATOM 633 N N . SER A 1 83 ? 22.813 15.102 -19.240 1.00 68.31 83 SER A N 1
ATOM 634 C CA . SER A 1 83 ? 21.570 14.326 -19.271 1.00 68.31 83 SER A CA 1
ATOM 635 C C . SER A 1 83 ? 21.517 13.251 -20.366 1.00 68.31 83 SER A C 1
ATOM 637 O O . SER A 1 83 ? 20.531 12.528 -20.442 1.00 68.31 83 SER A O 1
ATOM 639 N N . ASP A 1 84 ? 22.560 13.107 -21.190 1.00 64.44 84 ASP A N 1
ATOM 640 C CA . ASP A 1 84 ? 22.544 12.292 -22.419 1.00 64.44 84 ASP A CA 1
ATOM 641 C C . ASP A 1 84 ? 22.377 10.773 -22.191 1.00 64.44 84 ASP A C 1
ATOM 643 O O . ASP A 1 84 ? 22.142 10.038 -23.144 1.00 64.44 84 ASP A O 1
ATOM 647 N N . ASN A 1 85 ? 22.488 10.286 -20.947 1.00 63.91 85 ASN A N 1
ATOM 648 C CA . ASN A 1 85 ? 22.452 8.853 -20.600 1.00 63.91 85 ASN A CA 1
ATOM 649 C C . ASN A 1 85 ? 21.475 8.509 -19.457 1.00 63.91 85 ASN A C 1
ATOM 651 O O . ASN A 1 85 ? 21.640 7.497 -18.777 1.00 63.91 85 ASN A O 1
ATOM 655 N N . ILE A 1 86 ? 20.491 9.371 -19.218 1.00 67.12 86 ILE A N 1
ATOM 656 C CA . ILE A 1 86 ? 19.511 9.247 -18.133 1.00 67.12 86 ILE A CA 1
ATOM 657 C C . ILE A 1 86 ? 18.360 8.337 -18.553 1.00 67.12 86 ILE A C 1
ATOM 659 O O . ILE A 1 86 ? 17.910 8.403 -19.695 1.00 67.12 86 ILE A O 1
ATOM 663 N N . GLN A 1 87 ? 17.899 7.477 -17.640 1.00 62.19 87 GLN A N 1
ATOM 664 C CA . GLN A 1 87 ? 16.959 6.399 -17.967 1.00 62.19 87 GLN A CA 1
ATOM 665 C C . GLN A 1 87 ? 15.519 6.681 -17.536 1.00 62.19 87 GLN A C 1
ATOM 667 O O . GLN A 1 87 ? 14.602 6.294 -18.252 1.00 62.19 87 GLN A O 1
ATOM 672 N N . GLU A 1 88 ? 15.306 7.312 -16.376 1.00 61.41 88 GLU A N 1
ATOM 673 C CA . GLU A 1 88 ? 13.970 7.387 -15.755 1.00 61.41 88 GLU A CA 1
ATOM 674 C C . GLU A 1 88 ? 13.506 8.814 -15.448 1.00 61.41 88 GLU A C 1
ATOM 676 O O . GLU A 1 88 ? 12.330 9.018 -15.150 1.00 61.41 88 GLU A O 1
ATOM 681 N N . ILE A 1 89 ? 14.379 9.824 -15.558 1.00 56.66 89 ILE A N 1
ATOM 682 C CA . ILE A 1 89 ? 13.930 11.224 -15.550 1.00 56.66 89 ILE A CA 1
ATOM 683 C C . ILE A 1 89 ? 13.356 11.555 -16.930 1.00 56.66 89 ILE A C 1
ATOM 685 O O . ILE A 1 89 ? 13.969 12.268 -17.726 1.00 56.66 89 ILE A O 1
ATOM 689 N N . ASP A 1 90 ? 12.140 11.088 -17.198 1.00 52.81 90 ASP A N 1
ATOM 690 C CA . ASP A 1 90 ? 11.337 11.577 -18.316 1.00 52.81 90 ASP A CA 1
ATOM 691 C C . ASP A 1 90 ? 10.694 12.921 -17.941 1.00 52.81 90 ASP A C 1
ATOM 693 O O . ASP A 1 90 ? 9.480 13.098 -17.873 1.00 52.81 90 ASP A O 1
ATOM 697 N N . LYS A 1 91 ? 11.529 13.922 -17.643 1.00 47.97 91 LYS A N 1
ATOM 698 C CA . LYS A 1 91 ? 11.074 15.311 -17.698 1.00 47.97 91 LYS A CA 1
ATOM 699 C C . LYS A 1 91 ? 11.283 15.775 -19.116 1.00 47.97 91 LYS A C 1
ATOM 701 O O . LYS A 1 91 ? 12.262 16.467 -19.394 1.00 47.97 91 LYS A O 1
ATOM 706 N N . ALA A 1 92 ? 10.316 15.453 -19.964 1.00 41.22 92 ALA A N 1
ATOM 707 C CA . ALA A 1 92 ? 10.186 15.858 -21.357 1.00 41.22 92 ALA A CA 1
ATOM 708 C C . ALA A 1 92 ? 10.411 17.363 -21.664 1.00 41.22 92 ALA A C 1
ATOM 710 O O . ALA A 1 92 ? 10.259 17.742 -22.814 1.00 41.22 92 ALA A O 1
ATOM 711 N N . ASN A 1 93 ? 10.796 18.237 -20.718 1.00 47.78 93 ASN A N 1
ATOM 712 C CA . ASN A 1 93 ? 11.147 19.640 -20.981 1.00 47.78 93 ASN A CA 1
ATOM 713 C C . ASN A 1 93 ? 12.114 20.332 -19.985 1.00 47.78 93 ASN A C 1
ATOM 715 O O . ASN A 1 93 ? 12.593 21.418 -20.305 1.00 47.78 93 ASN A O 1
ATOM 719 N N . TRP A 1 94 ? 12.423 19.792 -18.794 1.00 52.69 94 TRP A N 1
ATOM 720 C CA . TRP A 1 94 ? 13.127 20.590 -17.757 1.00 52.69 94 TRP A CA 1
ATOM 721 C C . TRP A 1 94 ? 14.638 20.746 -17.965 1.00 52.69 94 TRP A C 1
ATOM 723 O O . TRP A 1 94 ? 15.172 21.829 -17.727 1.00 52.69 94 TRP A O 1
ATOM 733 N N . TYR A 1 95 ? 15.339 19.704 -18.418 1.00 51.53 95 TYR A N 1
ATOM 734 C CA . TYR A 1 95 ? 16.803 19.749 -18.543 1.00 51.53 95 TYR A CA 1
ATOM 735 C C . TYR A 1 95 ? 17.271 20.066 -19.963 1.00 51.53 95 TYR A C 1
ATOM 737 O O . TYR A 1 95 ? 18.215 20.836 -20.135 1.00 51.53 95 TYR A O 1
ATOM 745 N N . ASN A 1 96 ? 16.580 19.561 -20.987 1.00 52.81 96 ASN A N 1
ATOM 746 C CA . ASN A 1 96 ? 17.048 19.653 -22.374 1.00 52.81 96 ASN A CA 1
ATOM 747 C C . ASN A 1 96 ? 17.185 21.105 -22.873 1.00 52.81 96 ASN A C 1
ATOM 749 O O . ASN A 1 96 ? 18.153 21.411 -23.565 1.00 52.81 96 ASN A O 1
ATOM 753 N N . ASN A 1 97 ? 16.314 22.018 -22.423 1.00 58.38 97 ASN A N 1
ATOM 754 C CA . ASN A 1 97 ? 16.359 23.447 -22.776 1.00 58.38 97 ASN A CA 1
ATOM 755 C C . ASN A 1 97 ? 17.136 24.320 -21.770 1.00 58.38 97 ASN A C 1
ATOM 757 O O . ASN A 1 97 ? 17.222 25.538 -21.930 1.00 58.38 97 ASN A O 1
ATOM 761 N N . THR A 1 98 ? 17.704 23.715 -20.727 1.00 65.69 98 THR A N 1
ATOM 762 C CA . THR A 1 98 ? 18.404 24.426 -19.655 1.00 65.69 98 THR A CA 1
ATOM 763 C C . THR A 1 98 ? 19.921 24.391 -19.894 1.00 65.69 98 THR A C 1
ATOM 765 O O . THR A 1 98 ? 20.45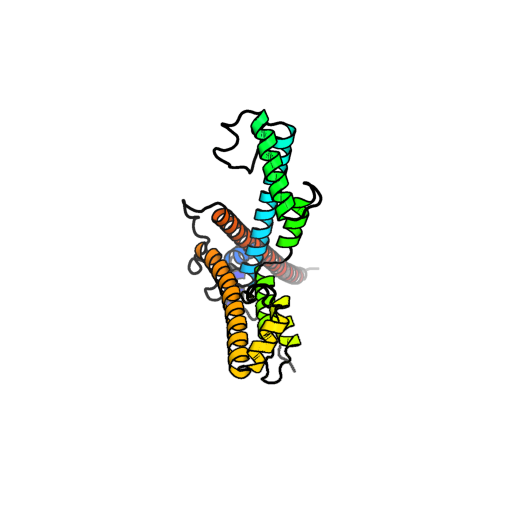2 23.315 -20.167 1.00 65.69 98 THR A O 1
ATOM 768 N N . PRO A 1 99 ? 20.655 25.520 -19.787 1.00 75.50 99 PRO A N 1
ATOM 769 C CA . PRO A 1 99 ? 22.119 25.537 -19.854 1.00 75.50 99 PRO A CA 1
ATOM 770 C C . PRO A 1 99 ? 22.770 24.592 -18.839 1.00 75.50 99 PRO A C 1
ATOM 772 O O . PRO A 1 99 ? 22.287 24.475 -17.714 1.00 75.50 99 PRO A O 1
ATOM 775 N N . LEU A 1 100 ? 23.898 23.979 -19.206 1.00 70.56 100 LEU A N 1
ATOM 776 C CA . LEU A 1 100 ? 24.586 22.941 -18.422 1.00 70.56 100 LEU A CA 1
ATOM 777 C C . LEU A 1 100 ? 24.798 23.311 -16.940 1.00 70.56 100 LEU A C 1
ATOM 779 O O . LEU A 1 100 ? 24.502 22.512 -16.054 1.00 70.56 100 LEU A O 1
ATOM 783 N N . GLU A 1 101 ? 25.218 24.546 -16.661 1.00 69.62 101 GLU A N 1
ATOM 784 C CA . GLU A 1 101 ? 25.427 25.031 -15.288 1.00 69.62 101 GLU A CA 1
ATOM 785 C C . GLU A 1 101 ? 24.127 25.143 -14.475 1.00 69.62 101 GLU A C 1
ATOM 787 O O . GLU A 1 101 ? 24.106 24.872 -13.275 1.00 69.62 101 GLU A O 1
ATOM 792 N N . LYS A 1 102 ? 23.001 25.460 -15.125 1.00 78.56 102 LYS A N 1
ATOM 793 C CA . LYS A 1 102 ? 21.688 25.497 -14.465 1.00 78.56 102 LYS A CA 1
ATOM 794 C C . LYS A 1 102 ? 21.148 24.091 -14.184 1.00 78.56 102 LYS A C 1
ATOM 796 O O . LYS A 1 102 ? 20.457 23.910 -13.186 1.00 78.56 102 LYS A O 1
ATOM 801 N N . ARG A 1 103 ? 21.509 23.088 -14.997 1.00 72.94 103 ARG A N 1
ATOM 802 C CA . ARG A 1 103 ? 21.095 21.687 -14.785 1.00 72.94 103 ARG A CA 1
ATOM 803 C C . ARG A 1 103 ? 21.663 21.118 -13.487 1.00 72.94 103 ARG A C 1
ATOM 805 O O . ARG A 1 103 ? 20.937 20.470 -12.741 1.00 72.94 103 ARG A O 1
ATOM 812 N N . LYS A 1 104 ? 22.938 21.399 -13.188 1.00 82.44 104 LYS A N 1
ATOM 813 C CA . LYS A 1 104 ? 23.585 20.964 -11.936 1.00 82.44 104 LYS A CA 1
ATOM 814 C C . LYS A 1 104 ? 22.860 21.514 -10.711 1.00 82.44 104 LYS A C 1
ATOM 816 O O . LYS A 1 104 ? 22.503 20.754 -9.819 1.00 82.44 104 LYS A O 1
ATOM 821 N N . SER A 1 105 ? 22.607 22.823 -10.702 1.00 78.06 105 SER A N 1
ATOM 822 C CA . SER A 1 105 ? 21.907 23.491 -9.601 1.00 78.06 105 SER A CA 1
ATOM 823 C C . SER A 1 105 ? 20.476 22.974 -9.418 1.00 78.06 105 SER A C 1
ATOM 825 O O . SER A 1 105 ? 20.058 22.761 -8.287 1.00 78.06 105 SER A O 1
ATOM 827 N N . GLN A 1 106 ? 19.746 22.703 -10.504 1.00 73.06 106 GLN A N 1
ATOM 828 C CA . GLN A 1 106 ? 18.399 22.123 -10.434 1.00 73.06 106 GLN A CA 1
ATOM 829 C C . GLN A 1 106 ? 18.394 20.693 -9.883 1.00 73.06 106 GLN A C 1
ATOM 831 O O . GLN A 1 106 ? 17.539 20.356 -9.070 1.00 73.06 106 GLN A O 1
ATOM 836 N N . ALA A 1 107 ? 19.351 19.861 -10.300 1.00 75.81 107 ALA A N 1
ATOM 837 C CA . ALA A 1 107 ? 19.468 18.502 -9.785 1.00 75.81 107 ALA A CA 1
ATOM 838 C C . ALA A 1 107 ? 19.831 18.481 -8.294 1.00 75.81 107 ALA A C 1
ATOM 840 O O . ALA A 1 107 ? 19.293 17.660 -7.558 1.00 75.81 107 ALA A O 1
ATOM 841 N N . LEU A 1 108 ? 20.690 19.403 -7.844 1.00 81.69 108 LEU A N 1
ATOM 842 C CA . LEU A 1 108 ? 20.986 19.588 -6.421 1.00 81.69 108 LEU A CA 1
ATOM 843 C C . LEU A 1 108 ? 19.749 20.040 -5.639 1.00 81.69 108 LEU A C 1
ATOM 845 O O . LEU A 1 108 ? 19.435 19.417 -4.636 1.00 81.69 108 LEU A O 1
ATOM 849 N N . SER A 1 109 ? 18.996 21.025 -6.141 1.00 75.94 109 SER A N 1
ATOM 850 C CA . SER A 1 109 ? 17.746 21.476 -5.505 1.00 75.94 109 SER A CA 1
ATOM 851 C C . SER A 1 109 ? 16.744 20.334 -5.342 1.00 75.94 109 SER A C 1
ATOM 853 O O . SER A 1 109 ? 16.191 20.153 -4.268 1.00 75.94 109 SER A O 1
ATOM 855 N N . ALA A 1 110 ? 16.558 19.512 -6.380 1.00 75.50 110 ALA A N 1
ATOM 856 C CA . ALA A 1 110 ? 15.668 18.355 -6.305 1.00 75.50 110 ALA A CA 1
ATOM 857 C C . ALA A 1 110 ? 16.155 17.304 -5.288 1.00 75.50 110 ALA A C 1
ATOM 859 O O . ALA A 1 110 ? 15.350 16.676 -4.608 1.00 75.50 110 ALA A O 1
ATOM 860 N N . LEU A 1 111 ? 17.471 17.095 -5.174 1.00 73.62 111 LEU A N 1
ATOM 861 C CA . LEU A 1 111 ? 18.046 16.201 -4.165 1.00 73.62 111 LEU A CA 1
ATOM 862 C C . LEU A 1 111 ? 17.900 16.764 -2.743 1.00 73.62 111 LEU A C 1
ATOM 864 O O . LEU A 1 111 ? 17.666 15.986 -1.820 1.00 73.62 111 LEU A O 1
ATOM 868 N N . ASP A 1 112 ? 18.027 18.080 -2.568 1.00 80.19 112 ASP A N 1
ATOM 869 C CA . ASP A 1 112 ? 17.827 18.759 -1.285 1.00 80.19 112 ASP A CA 1
ATOM 870 C C . ASP A 1 112 ? 16.356 18.703 -0.848 1.00 80.19 112 ASP A C 1
ATOM 872 O O . ASP A 1 112 ? 16.090 18.303 0.281 1.00 80.19 112 ASP A O 1
ATOM 876 N N . GLU A 1 113 ? 15.408 18.965 -1.754 1.00 73.56 113 GLU A N 1
ATOM 877 C CA . GLU A 1 113 ? 13.965 18.798 -1.506 1.00 73.56 113 GLU A CA 1
ATOM 878 C C . GLU A 1 113 ? 13.641 17.364 -1.061 1.00 73.56 113 GLU A C 1
ATOM 880 O O . GLU A 1 113 ? 13.049 17.154 -0.004 1.00 73.56 113 GLU A O 1
ATOM 885 N N . LEU A 1 114 ? 14.110 16.353 -1.803 1.00 73.88 114 LEU A N 1
ATOM 886 C CA . LEU A 1 114 ? 13.901 14.946 -1.440 1.00 73.88 114 LEU A CA 1
ATOM 887 C C . LEU A 1 114 ? 14.544 14.587 -0.095 1.00 73.88 114 LEU A C 1
ATOM 889 O O . LEU A 1 114 ? 14.005 13.774 0.661 1.00 73.88 114 LEU A O 1
ATOM 893 N N . LYS A 1 115 ? 15.709 15.160 0.218 1.00 79.44 115 LYS A N 1
ATOM 894 C CA . LYS A 1 115 ? 16.380 14.963 1.505 1.00 79.44 115 LYS A CA 1
ATOM 895 C C . LYS A 1 115 ? 15.561 15.560 2.651 1.00 79.44 115 LYS A C 1
ATOM 897 O O . LYS A 1 115 ? 15.426 14.903 3.683 1.00 79.44 115 LYS A O 1
ATOM 902 N N . GLU A 1 116 ? 15.017 16.761 2.473 1.00 75.25 116 GLU A N 1
ATOM 903 C CA . GLU A 1 116 ? 14.154 17.428 3.452 1.00 75.25 116 GLU A CA 1
ATOM 904 C C . GLU A 1 116 ? 12.842 16.661 3.661 1.00 75.25 116 GLU A C 1
ATOM 906 O O . GLU A 1 116 ? 12.517 16.318 4.799 1.00 75.25 116 GLU A O 1
ATOM 911 N N . GLU A 1 117 ? 12.142 16.296 2.582 1.00 66.88 117 GLU A N 1
ATOM 912 C CA . GLU A 1 117 ? 10.884 15.535 2.631 1.00 66.88 117 GLU A CA 1
ATOM 913 C C . GLU A 1 117 ? 11.033 14.190 3.349 1.00 66.88 117 GLU A C 1
ATOM 915 O O . GLU A 1 117 ? 10.143 13.750 4.079 1.00 66.88 117 GLU A O 1
ATOM 920 N N . THR A 1 118 ? 12.174 13.526 3.159 1.00 72.31 118 THR A N 1
ATOM 921 C CA . THR A 1 118 ? 12.454 12.226 3.781 1.00 72.31 118 THR A CA 1
ATOM 922 C C . THR A 1 118 ? 13.152 12.320 5.134 1.00 72.31 118 THR A C 1
ATOM 924 O O . THR A 1 118 ? 13.342 11.289 5.790 1.00 72.31 118 THR A O 1
ATOM 927 N N . ASN A 1 119 ? 13.544 13.525 5.563 1.00 82.62 119 ASN A N 1
ATOM 928 C CA . ASN A 1 119 ? 14.432 13.744 6.704 1.00 82.62 119 ASN A CA 1
ATOM 929 C C . ASN A 1 119 ? 15.673 12.820 6.644 1.00 82.62 119 ASN A C 1
ATOM 931 O O . ASN A 1 119 ? 15.996 12.095 7.596 1.00 82.62 119 ASN A O 1
ATOM 935 N N . ALA A 1 120 ? 16.307 12.766 5.470 1.00 79.88 120 ALA A N 1
ATOM 936 C CA . ALA A 1 120 ? 17.503 11.973 5.213 1.00 79.88 120 ALA A CA 1
ATOM 937 C C . ALA A 1 120 ? 18.772 12.720 5.644 1.00 79.88 120 ALA A C 1
ATOM 939 O O . ALA A 1 120 ? 18.892 13.936 5.490 1.00 79.88 120 ALA A O 1
ATOM 940 N N . GLU A 1 121 ? 19.772 11.993 6.141 1.00 91.62 121 GLU A N 1
ATOM 941 C CA . GLU A 1 121 ? 21.034 12.615 6.579 1.00 91.62 121 GLU A CA 1
ATOM 942 C C . GLU A 1 121 ? 21.874 13.108 5.387 1.00 91.62 121 GLU A C 1
ATOM 944 O O . GLU A 1 121 ? 22.555 14.137 5.451 1.00 91.62 121 GLU A O 1
ATOM 949 N N . ASN A 1 122 ? 21.795 12.393 4.264 1.00 91.69 122 ASN A N 1
ATOM 950 C CA . ASN A 1 122 ? 22.520 12.652 3.022 1.00 91.69 122 ASN A CA 1
ATOM 951 C C . ASN A 1 122 ? 21.775 12.042 1.812 1.00 91.69 122 ASN A C 1
ATOM 953 O O . ASN A 1 122 ? 20.789 11.327 1.978 1.00 91.69 122 ASN A O 1
ATOM 957 N N . TYR A 1 123 ? 22.252 12.298 0.587 1.00 84.69 123 TYR A N 1
ATOM 958 C CA . TYR A 1 123 ? 21.586 11.836 -0.642 1.00 84.69 123 TYR A CA 1
ATOM 959 C C . TYR A 1 123 ? 21.596 10.312 -0.850 1.00 84.69 123 TYR A C 1
ATOM 961 O O . TYR A 1 123 ? 20.793 9.790 -1.625 1.00 84.69 123 TYR A O 1
ATOM 969 N N . ASP A 1 124 ? 22.503 9.583 -0.200 1.00 88.25 124 ASP A N 1
ATOM 970 C CA . ASP A 1 124 ? 22.522 8.117 -0.250 1.00 88.25 124 ASP A CA 1
ATOM 971 C C . ASP A 1 124 ? 21.491 7.508 0.715 1.00 88.25 124 ASP A C 1
ATOM 973 O O . ASP A 1 124 ? 20.963 6.426 0.454 1.00 88.25 124 ASP A O 1
ATOM 977 N N . ASP A 1 125 ? 21.138 8.230 1.782 1.00 90.38 125 ASP A N 1
ATOM 978 C CA . ASP A 1 125 ? 20.133 7.822 2.766 1.00 90.38 125 ASP A CA 1
ATOM 979 C C . ASP A 1 125 ? 18.683 7.990 2.268 1.00 90.38 125 ASP A C 1
ATOM 981 O O . ASP A 1 125 ? 17.800 7.246 2.696 1.00 90.38 125 ASP A O 1
ATOM 985 N N . ILE A 1 126 ? 18.430 8.873 1.290 1.00 75.56 126 ILE A N 1
ATOM 986 C CA . ILE A 1 126 ? 17.085 9.117 0.719 1.00 75.56 126 ILE A CA 1
ATOM 987 C C . ILE A 1 126 ? 16.403 7.803 0.312 1.00 75.56 126 ILE A C 1
ATOM 989 O O . ILE A 1 126 ? 15.276 7.514 0.718 1.00 75.56 126 ILE A O 1
ATOM 993 N N . TYR A 1 127 ? 17.101 6.953 -0.450 1.00 77.94 127 TYR A N 1
ATOM 994 C CA . TYR A 1 127 ? 16.550 5.670 -0.893 1.00 77.94 127 TYR A CA 1
ATOM 995 C C . TYR A 1 127 ? 16.187 4.764 0.290 1.00 77.94 127 TYR A C 1
ATOM 997 O O . TYR A 1 127 ? 15.149 4.104 0.273 1.00 77.94 127 TYR A O 1
ATOM 1005 N N . ASN A 1 128 ? 17.012 4.746 1.341 1.00 85.50 128 ASN A N 1
ATOM 1006 C CA . ASN A 1 128 ? 16.760 3.925 2.521 1.00 85.50 128 ASN A CA 1
ATOM 1007 C C . ASN A 1 128 ? 15.527 4.408 3.294 1.00 85.50 128 ASN A C 1
ATOM 1009 O O . ASN A 1 128 ? 14.755 3.563 3.755 1.00 85.50 128 ASN A O 1
ATOM 1013 N N . LYS A 1 129 ? 15.302 5.725 3.391 1.00 81.06 129 LYS A N 1
ATOM 1014 C CA . LYS A 1 129 ? 14.089 6.304 3.997 1.00 81.06 129 LYS A CA 1
ATOM 1015 C C . LYS A 1 129 ? 12.830 5.900 3.235 1.00 81.06 129 LYS A C 1
ATOM 1017 O O . LYS A 1 129 ? 11.890 5.391 3.845 1.00 81.06 129 LYS A O 1
ATOM 1022 N N . TYR A 1 130 ? 12.841 5.994 1.905 1.00 71.69 130 TYR A N 1
ATOM 1023 C CA . TYR A 1 130 ? 11.727 5.500 1.090 1.00 71.69 130 TYR A CA 1
ATOM 1024 C C . TYR A 1 130 ? 11.525 3.994 1.251 1.00 71.69 130 TYR A C 1
ATOM 1026 O O . TYR A 1 130 ? 10.407 3.550 1.494 1.00 71.69 130 TYR A O 1
ATOM 1034 N N . VAL A 1 131 ? 12.590 3.188 1.199 1.00 75.75 131 VAL A N 1
ATOM 1035 C CA . VAL A 1 131 ? 12.496 1.739 1.439 1.00 75.75 131 VAL A CA 1
ATOM 1036 C C . VAL A 1 131 ? 11.866 1.437 2.800 1.00 75.75 131 VAL A C 1
ATOM 1038 O O . VAL A 1 131 ? 11.083 0.497 2.899 1.00 75.75 131 VAL A O 1
ATOM 1041 N N . GLN A 1 132 ? 12.181 2.198 3.851 1.00 73.06 132 GLN A N 1
ATOM 1042 C CA . GLN A 1 132 ? 11.532 2.044 5.156 1.00 73.06 132 GLN A CA 1
ATOM 1043 C C . GLN A 1 132 ? 10.029 2.351 5.093 1.00 73.06 132 GLN A C 1
ATOM 1045 O O . GLN A 1 132 ? 9.251 1.574 5.644 1.00 73.06 132 GLN A O 1
ATOM 1050 N N . GLY A 1 133 ? 9.621 3.395 4.367 1.00 65.75 133 GLY A N 1
ATOM 1051 C CA . GLY A 1 133 ? 8.209 3.687 4.091 1.00 65.75 133 GLY A CA 1
ATOM 1052 C C . GLY A 1 133 ? 7.501 2.548 3.344 1.00 65.75 133 GLY A C 1
ATOM 1053 O O . GLY A 1 133 ? 6.484 2.041 3.808 1.00 65.75 133 GLY A O 1
ATOM 1054 N N . PHE A 1 134 ? 8.096 2.055 2.253 1.00 65.62 134 PHE A N 1
ATOM 1055 C CA . PHE A 1 134 ? 7.544 0.988 1.401 1.00 65.62 134 PHE A CA 1
ATOM 1056 C C . PHE A 1 134 ? 7.607 -0.426 2.006 1.00 65.62 134 PHE A C 1
ATOM 1058 O O . PHE A 1 134 ? 6.932 -1.339 1.519 1.00 65.62 134 PHE A O 1
ATOM 1065 N N . LYS A 1 135 ? 8.433 -0.648 3.041 1.00 58.97 135 LYS A N 1
ATOM 1066 C CA . LYS A 1 135 ? 8.524 -1.933 3.762 1.00 58.97 135 LYS A CA 1
ATOM 1067 C C . LYS A 1 135 ? 7.227 -2.280 4.483 1.00 58.97 135 LYS A C 1
ATOM 1069 O O . LYS A 1 135 ? 6.966 -3.464 4.704 1.00 58.97 135 LYS A O 1
ATOM 1074 N N . THR A 1 136 ? 6.421 -1.281 4.825 1.00 60.47 136 THR A N 1
ATOM 1075 C CA . THR A 1 136 ? 5.066 -1.513 5.310 1.00 60.47 136 THR A CA 1
ATOM 1076 C C . THR A 1 136 ? 4.172 -1.668 4.085 1.00 60.47 136 THR A C 1
ATOM 1078 O O . THR A 1 136 ? 4.007 -0.731 3.313 1.00 60.47 136 THR A O 1
ATOM 1081 N N . ASN A 1 137 ? 3.638 -2.869 3.853 1.00 69.12 137 ASN A N 1
ATOM 1082 C CA . ASN A 1 137 ? 2.628 -3.074 2.816 1.00 69.12 137 ASN A CA 1
ATOM 1083 C C . ASN A 1 137 ? 1.449 -2.144 3.137 1.00 69.12 137 ASN A C 1
ATOM 1085 O O . ASN A 1 137 ? 0.806 -2.330 4.166 1.00 69.12 137 ASN A O 1
ATOM 1089 N N . GLU A 1 138 ? 1.204 -1.138 2.294 1.00 72.69 138 GLU A N 1
ATOM 1090 C CA . GLU A 1 138 ? 0.209 -0.083 2.536 1.00 72.69 138 GLU A CA 1
ATOM 1091 C C . GLU A 1 138 ? -1.163 -0.680 2.871 1.00 72.69 138 GLU A C 1
ATOM 1093 O O . GLU A 1 138 ? -1.825 -0.250 3.809 1.00 72.69 138 GLU A O 1
ATOM 1098 N N . LEU A 1 139 ? -1.559 -1.758 2.188 1.00 79.12 139 LEU A N 1
ATOM 1099 C CA . LEU A 1 139 ? -2.816 -2.449 2.479 1.00 79.12 139 LEU A CA 1
ATOM 1100 C C . LEU A 1 139 ? -2.808 -3.124 3.853 1.00 79.12 139 LEU A C 1
ATOM 1102 O O . LEU A 1 139 ? -3.823 -3.117 4.543 1.00 79.12 139 LEU A O 1
ATOM 1106 N N . GLU A 1 140 ? -1.681 -3.710 4.262 1.00 83.12 140 GLU A N 1
ATOM 1107 C CA . GLU A 1 140 ? -1.535 -4.290 5.604 1.00 83.12 140 GLU A CA 1
ATOM 1108 C C . GLU A 1 140 ? -1.515 -3.204 6.680 1.00 83.12 140 GLU A C 1
ATOM 1110 O O . GLU A 1 140 ? -2.087 -3.409 7.748 1.00 83.12 140 GLU A O 1
ATOM 1115 N N . TYR A 1 141 ? -0.907 -2.049 6.400 1.00 84.19 141 TYR A N 1
ATOM 1116 C CA . TYR A 1 141 ? -0.939 -0.892 7.287 1.00 84.19 141 TYR A CA 1
ATOM 1117 C C . TYR A 1 141 ? -2.369 -0.386 7.484 1.00 84.19 141 TYR A C 1
ATOM 1119 O O . TYR A 1 141 ? -2.822 -0.287 8.625 1.00 84.19 141 TYR A O 1
ATOM 1127 N N . GLN A 1 142 ? -3.098 -0.130 6.391 1.00 87.44 142 GLN A N 1
ATOM 1128 C CA . GLN A 1 142 ? -4.483 0.336 6.465 1.00 87.44 142 GLN A CA 1
ATOM 1129 C C . GLN A 1 142 ? -5.382 -0.701 7.150 1.00 87.44 142 GLN A C 1
ATOM 1131 O O . GLN A 1 142 ? -6.169 -0.343 8.023 1.00 87.44 142 GLN A O 1
ATOM 1136 N N . GLN A 1 143 ? -5.217 -1.995 6.850 1.00 90.56 143 GLN A N 1
ATOM 1137 C CA . GLN A 1 143 ? -5.989 -3.048 7.514 1.00 90.56 143 GLN A CA 1
ATOM 1138 C C . GLN A 1 143 ? -5.689 -3.119 9.014 1.00 90.56 143 GLN A C 1
ATOM 1140 O O . GLN A 1 143 ? -6.613 -3.180 9.821 1.00 90.56 143 GLN A O 1
ATOM 1145 N N . LYS A 1 144 ? -4.411 -3.054 9.405 1.00 91.38 144 LYS A N 1
ATOM 1146 C CA . LYS A 1 144 ? -4.020 -3.030 10.816 1.00 91.38 144 LYS A CA 1
ATOM 1147 C C . LYS A 1 144 ? -4.609 -1.816 11.527 1.00 91.38 144 LYS A C 1
ATOM 1149 O O . LYS A 1 144 ? -5.115 -1.951 12.634 1.00 91.38 144 LYS A O 1
ATOM 1154 N N . ARG A 1 145 ? -4.578 -0.642 10.894 1.00 91.88 145 ARG A N 1
ATOM 1155 C CA . ARG A 1 145 ? -5.165 0.577 11.455 1.00 91.88 145 ARG A CA 1
ATOM 1156 C C . ARG A 1 145 ? -6.679 0.449 11.620 1.00 91.88 145 ARG A C 1
ATOM 1158 O O . ARG A 1 145 ? -7.191 0.814 12.673 1.00 91.88 145 ARG A O 1
ATOM 1165 N N . ILE A 1 146 ? -7.386 -0.128 10.646 1.00 94.69 146 ILE A N 1
ATOM 1166 C CA . ILE A 1 146 ? -8.816 -0.455 10.767 1.00 94.69 146 ILE A CA 1
ATOM 1167 C C . ILE A 1 146 ? -9.066 -1.369 11.971 1.00 94.69 146 ILE A C 1
ATOM 1169 O O . ILE A 1 146 ? -9.980 -1.108 12.754 1.00 94.69 146 ILE A O 1
ATOM 1173 N N . ASP A 1 147 ? -8.269 -2.425 12.130 1.00 95.31 147 ASP A N 1
ATOM 1174 C CA . ASP A 1 147 ? -8.417 -3.385 13.225 1.00 95.31 147 ASP A CA 1
ATOM 1175 C C . ASP A 1 147 ? -8.129 -2.729 14.588 1.00 95.31 147 ASP A C 1
ATOM 1177 O O . ASP A 1 147 ? -8.918 -2.880 15.525 1.00 95.31 147 ASP A O 1
ATOM 1181 N N . ASP A 1 148 ? -7.066 -1.923 14.677 1.00 93.94 148 ASP A N 1
ATOM 1182 C CA . ASP A 1 148 ? -6.700 -1.147 15.866 1.00 93.94 148 ASP A CA 1
ATOM 1183 C C . ASP A 1 148 ? -7.807 -0.151 16.249 1.00 93.94 148 ASP A C 1
ATOM 1185 O O . ASP A 1 148 ? -8.133 -0.018 17.429 1.00 93.94 148 ASP A O 1
ATOM 1189 N N . LEU A 1 149 ? -8.418 0.527 15.269 1.00 95.38 149 LEU A N 1
ATOM 1190 C CA . LEU A 1 149 ? -9.527 1.464 15.484 1.00 95.38 149 LEU A CA 1
ATOM 1191 C C . LEU A 1 149 ? -10.812 0.745 15.919 1.00 95.38 149 LEU A C 1
ATOM 1193 O O . LEU A 1 149 ? -11.487 1.208 16.838 1.00 95.38 149 LEU A O 1
ATOM 1197 N N . LYS A 1 150 ? -11.137 -0.405 15.314 1.00 95.19 150 LYS A N 1
ATOM 1198 C CA . LYS A 1 150 ? -12.282 -1.248 15.711 1.00 95.19 150 LYS A CA 1
ATOM 1199 C C . LYS A 1 150 ? -12.130 -1.821 17.119 1.00 95.19 150 LYS A C 1
ATOM 1201 O O . LYS A 1 150 ? -13.132 -2.093 17.777 1.00 95.19 150 LYS A O 1
ATOM 1206 N N . ALA A 1 151 ? -10.896 -2.016 17.580 1.00 95.12 151 ALA A N 1
ATOM 1207 C CA . ALA A 1 151 ? -10.607 -2.503 18.923 1.00 95.12 151 ALA A CA 1
ATOM 1208 C C . ALA A 1 151 ? -10.796 -1.435 20.017 1.00 95.12 151 ALA A C 1
ATOM 1210 O O . ALA A 1 151 ? -10.860 -1.788 21.198 1.00 95.12 151 ALA A O 1
ATOM 1211 N N . ILE A 1 152 ? -10.909 -0.148 19.658 1.00 93.50 152 ILE A N 1
ATOM 1212 C CA . ILE A 1 152 ? -11.132 0.933 20.623 1.00 93.50 152 ILE A CA 1
ATOM 1213 C C . ILE A 1 152 ? -12.524 0.779 21.242 1.00 93.50 152 ILE A C 1
ATOM 1215 O O . ILE A 1 152 ? -13.552 0.901 20.576 1.00 93.50 152 ILE A O 1
ATOM 1219 N N . LYS A 1 153 ? -12.561 0.559 22.557 1.00 88.00 153 LYS A N 1
ATOM 1220 C CA . LYS A 1 153 ? -13.799 0.516 23.339 1.00 88.00 153 LYS A CA 1
ATOM 1221 C C . LYS A 1 153 ? -13.999 1.856 24.033 1.00 88.00 153 LYS A C 1
ATOM 1223 O O . LYS A 1 153 ? -13.222 2.208 24.910 1.00 88.00 153 LYS A O 1
ATOM 1228 N N . ILE A 1 154 ? -15.049 2.581 23.653 1.00 88.94 154 ILE A N 1
ATOM 1229 C CA . ILE A 1 154 ? -15.424 3.851 24.290 1.00 88.94 154 ILE A CA 1
ATOM 1230 C C . ILE A 1 154 ? -16.729 3.651 25.057 1.00 88.94 154 ILE A C 1
ATOM 1232 O O . ILE A 1 154 ? -17.808 3.573 24.454 1.00 88.94 154 ILE A O 1
ATOM 1236 N N . SER A 1 155 ? -16.611 3.558 26.379 1.00 86.00 155 SER A N 1
ATOM 1237 C CA . SER A 1 155 ? -17.735 3.607 27.315 1.00 86.00 155 SER A CA 1
ATOM 1238 C C . SER A 1 155 ? -18.029 5.049 27.733 1.00 86.00 155 SER A C 1
ATOM 1240 O O . SER A 1 155 ? -17.217 5.948 27.517 1.00 86.00 155 SER A O 1
ATOM 1242 N N . ASP A 1 156 ? -19.171 5.260 28.384 1.00 81.88 156 ASP A N 1
ATOM 1243 C CA . ASP A 1 156 ? -19.542 6.569 28.937 1.00 81.88 156 ASP A CA 1
ATOM 1244 C C . ASP A 1 156 ? -18.656 6.974 30.134 1.00 81.88 156 ASP A C 1
ATOM 1246 O O . ASP A 1 156 ? -18.612 8.138 30.533 1.00 81.88 156 ASP A O 1
ATOM 1250 N N . GLU A 1 157 ? -17.881 6.033 30.676 1.00 86.56 157 GLU A N 1
ATOM 1251 C CA . GLU A 1 157 ? -16.945 6.232 31.787 1.00 86.56 157 GLU A CA 1
ATOM 1252 C C . GLU A 1 157 ? -15.527 6.599 31.335 1.00 86.56 157 GLU A C 1
ATOM 1254 O O . GLU A 1 157 ? -14.699 6.917 32.184 1.00 86.56 157 GLU A O 1
ATOM 1259 N N . VAL A 1 158 ? -15.250 6.625 30.024 1.00 91.88 158 VAL A N 1
ATOM 1260 C CA . VAL A 1 158 ? -13.919 6.955 29.489 1.00 91.88 158 VAL A CA 1
ATOM 1261 C C . VAL A 1 158 ? -13.382 8.262 30.088 1.00 91.88 158 VAL A C 1
ATOM 1263 O O . VAL A 1 158 ? -14.120 9.248 30.250 1.00 91.88 158 VAL A O 1
ATOM 1266 N N . SER A 1 159 ? -12.101 8.257 30.452 1.00 93.94 159 SER A N 1
ATOM 1267 C CA . SER A 1 159 ? -11.424 9.411 31.036 1.00 93.94 159 SER A CA 1
ATOM 1268 C C . SER A 1 159 ? -11.010 10.432 29.972 1.00 93.94 159 SER A C 1
ATOM 1270 O O . SER A 1 159 ? -10.845 10.119 28.791 1.00 93.94 159 SER A O 1
ATOM 1272 N N . VAL A 1 160 ? -10.804 11.679 30.402 1.00 95.25 160 VAL A N 1
ATOM 1273 C CA . VAL A 1 160 ? -10.254 12.751 29.555 1.00 95.25 160 VAL A CA 1
ATOM 1274 C C . VAL A 1 160 ? -8.911 12.334 28.953 1.00 95.25 160 VAL A C 1
ATOM 1276 O O . VAL A 1 160 ? -8.703 12.509 27.754 1.00 95.25 160 VAL A O 1
ATOM 1279 N N . ASP A 1 161 ? -8.014 11.762 29.760 1.00 96.19 161 ASP A N 1
ATOM 1280 C CA . ASP A 1 161 ? -6.672 11.384 29.307 1.00 96.19 161 ASP A CA 1
ATOM 1281 C C . ASP A 1 161 ? -6.722 10.258 28.261 1.00 96.19 161 ASP A C 1
ATOM 1283 O O . ASP A 1 161 ? -6.001 10.311 27.264 1.00 96.19 161 ASP A O 1
ATOM 1287 N N . GLU A 1 162 ? -7.629 9.287 28.411 1.00 95.19 162 GLU A N 1
ATOM 1288 C CA . GLU A 1 162 ? -7.861 8.266 27.381 1.00 95.19 162 GLU A CA 1
ATOM 1289 C C . GLU A 1 162 ? -8.371 8.875 26.072 1.00 95.19 162 GLU A C 1
ATOM 1291 O O . GLU A 1 162 ? -7.885 8.510 25.000 1.00 95.19 162 GLU A O 1
ATOM 1296 N N . ILE A 1 163 ? -9.301 9.835 26.130 1.00 95.12 163 ILE A N 1
ATOM 1297 C CA . ILE A 1 163 ? -9.783 10.520 24.923 1.00 95.12 163 ILE A CA 1
ATOM 1298 C C . ILE A 1 163 ? -8.649 11.306 24.247 1.00 95.12 163 ILE A C 1
ATOM 1300 O O . ILE A 1 163 ? -8.492 11.240 23.025 1.00 95.12 163 ILE A O 1
ATOM 1304 N N . VAL A 1 164 ? -7.825 12.018 25.021 1.00 95.94 164 VAL A N 1
ATOM 1305 C CA . VAL A 1 164 ? -6.652 12.737 24.498 1.00 95.94 164 VAL A CA 1
ATOM 1306 C C . VAL A 1 164 ? -5.684 11.772 23.807 1.00 95.94 164 VAL A C 1
ATOM 1308 O O . VAL A 1 164 ? -5.197 12.077 22.716 1.00 95.94 164 VAL A O 1
ATOM 1311 N N . ASN A 1 165 ? -5.438 10.598 24.393 1.00 95.38 165 ASN A N 1
ATOM 1312 C CA . ASN A 1 165 ? -4.577 9.576 23.796 1.00 95.38 165 ASN A CA 1
ATOM 1313 C C . ASN A 1 165 ? -5.171 9.002 22.505 1.00 95.38 165 ASN A C 1
ATOM 1315 O O . ASN A 1 165 ? -4.442 8.838 21.528 1.00 95.38 165 ASN A O 1
ATOM 1319 N N . ILE A 1 166 ? -6.489 8.776 22.440 1.00 94.50 166 ILE A N 1
ATOM 1320 C CA . ILE A 1 166 ? -7.163 8.375 21.194 1.00 94.50 166 ILE A CA 1
ATOM 1321 C C . ILE A 1 166 ? -6.893 9.407 20.092 1.00 94.50 166 ILE A C 1
ATOM 1323 O O . ILE A 1 166 ? -6.484 9.032 18.991 1.00 94.50 166 ILE A O 1
ATOM 1327 N N . PHE A 1 167 ? -7.057 10.700 20.382 1.00 94.19 167 PHE A N 1
ATOM 1328 C CA . PHE A 1 167 ? -6.778 11.751 19.404 1.00 94.19 167 PHE A CA 1
ATOM 1329 C C . PHE A 1 167 ? -5.321 11.767 18.950 1.00 94.19 167 PHE A C 1
ATOM 1331 O O . PHE A 1 167 ? -5.072 11.829 17.753 1.00 94.19 167 PHE A O 1
ATOM 1338 N N . LYS A 1 168 ? -4.360 11.685 19.872 1.00 92.88 168 LYS A N 1
ATOM 1339 C CA . LYS A 1 168 ? -2.933 11.778 19.530 1.00 92.88 168 LYS A CA 1
ATOM 1340 C C . LYS A 1 168 ? -2.402 10.544 18.809 1.00 92.88 168 LYS A C 1
ATOM 1342 O O . LYS A 1 168 ? -1.647 10.673 17.853 1.00 92.88 168 LYS A O 1
ATOM 1347 N N . GLU A 1 169 ? -2.766 9.358 19.280 1.00 91.94 169 GLU A N 1
ATOM 1348 C CA . GLU A 1 169 ? -2.116 8.117 18.854 1.00 91.94 169 GLU A CA 1
ATOM 1349 C C . GLU A 1 169 ? -2.915 7.353 17.802 1.00 91.94 169 GLU A C 1
ATOM 1351 O O . GLU A 1 169 ? -2.332 6.645 16.983 1.00 91.94 169 GLU A O 1
ATOM 1356 N N . LYS A 1 170 ? -4.250 7.448 17.834 1.00 91.38 170 LYS A N 1
ATOM 1357 C CA . LYS A 1 170 ? -5.126 6.622 16.989 1.00 91.38 170 LYS A CA 1
ATOM 1358 C C . LYS A 1 170 ? -5.704 7.400 15.816 1.00 91.38 170 LYS A C 1
ATOM 1360 O O . LYS A 1 170 ? -5.795 6.861 14.714 1.00 91.38 170 LYS A O 1
ATOM 1365 N N . ILE A 1 171 ? -6.070 8.663 16.035 1.00 91.62 171 ILE A N 1
ATOM 1366 C CA . ILE A 1 171 ? -6.663 9.535 15.010 1.00 91.62 171 ILE A CA 1
ATOM 1367 C C . ILE A 1 171 ? -6.017 10.940 14.966 1.00 91.62 171 ILE A C 1
ATOM 1369 O O . ILE A 1 171 ? -6.742 11.937 14.997 1.00 91.62 171 ILE A O 1
ATOM 1373 N N . PRO A 1 172 ? -4.678 11.059 14.827 1.00 87.31 172 PRO A N 1
ATOM 1374 C CA . PRO A 1 172 ? -3.975 12.353 14.853 1.00 87.31 172 PRO A CA 1
ATOM 1375 C C . PRO A 1 172 ? -4.478 13.343 13.796 1.00 87.31 172 PRO A C 1
ATOM 1377 O O . PRO A 1 172 ? -4.609 14.533 14.063 1.00 87.31 172 PRO A O 1
ATOM 1380 N N . ASN A 1 173 ? -4.879 12.852 12.623 1.00 84.69 173 ASN A N 1
ATOM 1381 C CA . ASN A 1 173 ? -5.430 13.686 11.547 1.00 84.69 173 ASN A CA 1
ATOM 1382 C C . ASN A 1 173 ? -6.874 14.152 11.808 1.00 84.69 173 ASN A C 1
ATOM 1384 O O . ASN A 1 173 ? -7.473 14.827 10.979 1.00 84.69 173 ASN A O 1
ATOM 1388 N N . SER A 1 174 ? -7.476 13.738 12.923 1.00 87.50 174 SER A N 1
ATOM 1389 C CA . SER A 1 174 ? -8.817 14.142 13.357 1.00 87.50 174 SER A CA 1
ATOM 1390 C C . SER A 1 174 ? -8.790 15.020 14.604 1.00 87.50 174 SER A C 1
ATOM 1392 O O . SER A 1 174 ? -9.860 15.275 15.172 1.00 87.50 174 SER A O 1
ATOM 1394 N N . ILE A 1 175 ? -7.598 15.471 15.021 1.00 87.44 175 ILE A N 1
ATOM 1395 C CA . ILE A 1 175 ? -7.442 16.487 16.060 1.00 87.44 175 ILE A CA 1
ATOM 1396 C C . ILE A 1 175 ? -8.232 17.734 15.621 1.00 87.44 175 ILE A C 1
ATOM 1398 O O . ILE A 1 175 ? -8.081 18.191 14.486 1.00 87.44 175 ILE A O 1
ATOM 1402 N N . PRO A 1 176 ? -9.134 18.251 16.470 1.00 85.19 176 PRO A N 1
ATOM 1403 C CA . PRO A 1 176 ? -9.903 19.447 16.156 1.00 85.19 176 PRO A CA 1
ATOM 1404 C C . PRO A 1 176 ? -8.980 20.660 16.030 1.00 85.19 176 PRO A C 1
ATOM 1406 O O . PRO A 1 176 ? -7.934 20.718 16.672 1.00 85.19 176 PRO A O 1
ATOM 1409 N N . CYS A 1 177 ? -9.388 21.642 15.225 1.00 85.31 177 CYS A N 1
ATOM 1410 C CA . CYS A 1 177 ? -8.727 22.942 15.227 1.00 85.31 177 CYS A CA 1
ATOM 1411 C C . CYS A 1 177 ? -8.867 23.543 16.631 1.00 85.31 177 CYS A C 1
ATOM 1413 O O . CYS A 1 177 ? -9.985 23.644 17.142 1.00 85.31 177 CYS A O 1
ATOM 1415 N N . LEU A 1 178 ? -7.740 23.850 17.265 1.00 90.69 178 LEU A N 1
ATOM 1416 C CA . LEU A 1 178 ? -7.695 24.395 18.616 1.00 90.69 178 LEU A CA 1
ATOM 1417 C C . LEU A 1 178 ? -7.557 25.912 18.526 1.00 90.69 178 LEU A C 1
ATOM 1419 O O . LEU A 1 178 ? -6.766 26.407 17.722 1.00 90.69 178 LEU A O 1
ATOM 1423 N N . ASP A 1 179 ? -8.293 26.630 19.370 1.00 90.12 179 ASP A N 1
ATOM 1424 C CA . ASP A 1 179 ? -8.100 28.068 19.534 1.00 90.12 179 ASP A CA 1
ATOM 1425 C C . ASP A 1 179 ? -6.691 28.360 20.068 1.00 90.12 179 ASP A C 1
ATOM 1427 O O . ASP A 1 179 ? -6.085 27.540 20.769 1.00 90.12 179 ASP A O 1
ATOM 1431 N N . GLU A 1 180 ? -6.164 29.542 19.754 1.00 89.75 180 GLU A N 1
ATOM 1432 C CA . GLU A 1 180 ? -4.825 29.951 20.174 1.00 89.75 180 GLU A CA 1
ATOM 1433 C C . GLU A 1 180 ? -4.653 29.827 21.700 1.00 89.75 180 GLU A C 1
ATOM 1435 O O . GLU A 1 180 ? -5.498 30.253 22.486 1.00 89.75 180 GLU A O 1
ATOM 1440 N N . GLY A 1 181 ? -3.564 29.181 22.128 1.00 88.38 181 GLY A N 1
ATOM 1441 C CA . GLY A 1 181 ? -3.277 28.926 23.543 1.00 88.38 181 GLY A CA 1
ATOM 1442 C C . GLY A 1 181 ? -4.083 27.789 24.190 1.00 88.38 181 GLY A C 1
ATOM 1443 O O . GLY A 1 181 ? -3.788 27.426 25.328 1.00 88.38 181 GLY A O 1
ATOM 1444 N N . THR A 1 182 ? -5.044 27.179 23.487 1.00 93.62 182 THR A N 1
ATOM 1445 C CA . THR A 1 182 ? -5.820 26.041 24.003 1.00 93.62 182 THR A CA 1
ATOM 1446 C C . THR A 1 182 ? -5.110 24.723 23.720 1.00 93.62 182 THR A C 1
ATOM 1448 O O . THR A 1 182 ? -4.820 24.369 22.579 1.00 93.62 182 THR A O 1
ATOM 1451 N N . THR A 1 183 ? -4.855 23.939 24.767 1.00 95.81 183 THR A N 1
ATOM 1452 C CA . THR A 1 183 ? -4.327 22.578 24.617 1.00 95.81 183 THR A CA 1
ATOM 1453 C C . THR A 1 183 ? -5.433 21.582 24.262 1.00 95.81 183 THR A C 1
ATOM 1455 O O . THR A 1 183 ? -6.591 21.744 24.647 1.00 95.81 183 THR A O 1
ATOM 1458 N N . LEU A 1 184 ? -5.071 20.474 23.603 1.00 95.62 184 LEU A N 1
ATOM 1459 C CA . LEU A 1 184 ? -6.014 19.383 23.319 1.00 95.62 184 LEU A CA 1
ATOM 1460 C C . LEU A 1 184 ? -6.690 18.849 24.595 1.00 95.62 184 LEU A C 1
ATOM 1462 O O . LEU A 1 184 ? -7.865 18.498 24.562 1.00 95.62 184 LEU A O 1
ATOM 1466 N N . LYS A 1 185 ? -5.965 18.807 25.722 1.00 96.56 185 LYS A N 1
ATOM 1467 C CA . LYS A 1 185 ? -6.519 18.359 27.005 1.00 96.56 185 LYS A CA 1
ATOM 1468 C C . LYS A 1 185 ? -7.607 19.310 27.503 1.00 96.56 185 LYS A C 1
ATOM 1470 O O . LYS A 1 185 ? -8.708 18.846 27.762 1.00 96.56 185 LYS A O 1
ATOM 1475 N N . GLN A 1 186 ? -7.342 20.617 27.516 1.00 96.62 186 GLN A N 1
ATOM 1476 C CA . GLN A 1 186 ? -8.340 21.629 27.888 1.00 96.62 186 GLN A CA 1
ATOM 1477 C C . GLN A 1 186 ? -9.565 21.591 26.969 1.00 96.62 186 GLN A C 1
ATOM 1479 O O . GLN A 1 186 ? -10.696 21.667 27.440 1.00 96.62 186 GLN A O 1
ATOM 1484 N N . TYR A 1 187 ? -9.358 21.417 25.659 1.00 95.62 187 TYR A N 1
ATOM 1485 C CA . TYR A 1 187 ? -10.460 21.232 24.716 1.00 95.62 187 TYR A CA 1
ATOM 1486 C C . TYR A 1 187 ? -11.335 20.027 25.100 1.00 95.62 187 TYR A C 1
ATOM 1488 O O . TYR A 1 187 ? -12.558 20.150 25.168 1.00 95.62 187 TYR A O 1
ATOM 1496 N N . VAL A 1 188 ? -10.726 18.868 25.373 1.00 96.12 188 VAL A N 1
ATOM 1497 C CA . VAL A 1 188 ? -11.456 17.654 25.765 1.00 96.12 188 VAL A CA 1
ATOM 1498 C C . VAL A 1 188 ? -12.172 17.855 27.102 1.00 96.12 188 VAL A C 1
ATOM 1500 O O . VAL A 1 188 ? -13.351 17.529 27.199 1.00 96.12 188 VAL A O 1
ATOM 1503 N N . GLU A 1 189 ? -11.499 18.418 28.109 1.00 96.81 189 GLU A N 1
ATOM 1504 C CA . GLU A 1 189 ? -12.071 18.701 29.434 1.00 96.81 189 GLU A CA 1
ATOM 1505 C C . GLU A 1 189 ? -13.318 19.580 29.329 1.00 96.81 189 GLU A C 1
ATOM 1507 O O . GLU A 1 189 ? -14.368 19.221 29.861 1.00 96.81 189 GLU A O 1
ATOM 1512 N N . ASN A 1 190 ? -13.232 20.677 28.573 1.00 95.38 190 ASN A N 1
ATOM 1513 C CA . ASN A 1 190 ? -14.342 21.607 28.387 1.00 95.38 190 ASN A CA 1
ATOM 1514 C C . ASN A 1 190 ? -15.534 20.942 27.685 1.00 95.38 190 ASN A C 1
ATOM 1516 O O . ASN A 1 190 ? -16.675 21.100 28.113 1.00 95.38 190 ASN A O 1
ATOM 1520 N N . ASN A 1 191 ? -15.294 20.164 26.625 1.00 94.50 191 ASN A N 1
ATOM 1521 C CA . ASN A 1 191 ? -16.381 19.499 25.900 1.00 94.50 191 ASN A CA 1
ATOM 1522 C C . ASN A 1 191 ? -17.026 18.372 26.718 1.00 94.50 191 ASN A C 1
ATOM 1524 O O . ASN A 1 191 ? -18.246 18.222 26.695 1.00 94.50 191 ASN A O 1
ATOM 1528 N N . VAL A 1 192 ? -16.227 17.611 27.472 1.00 94.31 192 VAL A N 1
ATOM 1529 C CA . VAL A 1 192 ? -16.730 16.572 28.381 1.00 94.31 192 VAL A CA 1
ATOM 1530 C C . VAL A 1 192 ? -17.560 17.183 29.512 1.00 94.31 192 VAL A C 1
ATOM 1532 O O . VAL A 1 192 ? -18.600 16.625 29.854 1.00 94.31 192 VAL A O 1
ATOM 1535 N N . ALA A 1 193 ? -17.135 18.319 30.073 1.00 95.12 193 ALA A N 1
ATOM 1536 C CA . ALA A 1 193 ? -17.884 19.025 31.112 1.00 95.12 193 ALA A CA 1
ATOM 1537 C C . ALA A 1 193 ? -19.214 19.603 30.595 1.00 95.12 193 ALA A C 1
ATOM 1539 O O . ALA A 1 193 ? -20.198 19.605 31.332 1.00 95.12 193 ALA A O 1
ATOM 1540 N N . ASN A 1 194 ? -19.249 20.057 29.338 1.00 95.06 194 ASN A N 1
ATOM 1541 C CA . ASN A 1 194 ? -20.449 20.618 28.714 1.00 95.06 194 ASN A CA 1
ATOM 1542 C C . ASN A 1 194 ? -21.491 19.543 28.366 1.00 95.06 194 ASN A C 1
ATOM 1544 O O . ASN A 1 194 ? -22.642 19.650 28.779 1.00 95.06 194 ASN A O 1
ATOM 1548 N N . ASP A 1 195 ? -21.102 18.520 27.597 1.00 95.06 195 ASP A N 1
ATOM 1549 C CA . ASP A 1 195 ? -21.967 17.386 27.250 1.00 95.06 195 ASP A CA 1
ATOM 1550 C C . ASP A 1 195 ? -21.120 16.161 26.874 1.00 95.06 195 ASP A C 1
ATOM 1552 O O . ASP A 1 195 ? -20.789 15.913 25.708 1.00 95.06 195 ASP A O 1
ATOM 1556 N N . LYS A 1 196 ? -20.775 15.359 27.888 1.00 93.25 196 LYS A N 1
ATOM 1557 C CA . LYS A 1 196 ? -19.985 14.133 27.713 1.00 93.25 196 LYS A CA 1
ATOM 1558 C C . LYS A 1 196 ? -20.621 13.159 26.720 1.00 93.25 196 LYS A C 1
ATOM 1560 O O . LYS A 1 196 ? -19.903 12.541 25.933 1.00 93.25 196 LYS A O 1
ATOM 1565 N N . THR A 1 197 ? -21.945 13.015 26.743 1.00 93.44 197 THR A N 1
ATOM 1566 C CA . THR A 1 197 ? -22.657 12.035 25.911 1.00 93.44 197 THR A CA 1
ATOM 1567 C C . THR A 1 197 ? -22.555 12.409 24.438 1.00 93.44 197 THR A C 1
ATOM 1569 O O . THR A 1 197 ? -22.215 11.568 23.599 1.00 93.44 197 THR A O 1
ATOM 1572 N N . LEU A 1 198 ? -22.801 13.683 24.120 1.00 93.94 198 LEU A N 1
ATOM 1573 C CA . LEU A 1 198 ? -22.661 14.200 22.764 1.00 93.94 198 LEU A CA 1
ATOM 1574 C C . LEU A 1 198 ? -21.206 14.123 22.289 1.00 93.94 198 LEU A C 1
ATOM 1576 O O . LEU A 1 198 ? -20.946 13.638 21.188 1.00 93.94 198 LEU A O 1
ATOM 1580 N N . PHE A 1 199 ? -20.251 14.504 23.140 1.00 94.50 199 PHE A N 1
ATOM 1581 C CA . PHE A 1 199 ? -18.834 14.466 22.787 1.00 94.50 199 PHE A CA 1
ATOM 1582 C C . PHE A 1 199 ? -18.334 13.042 22.492 1.00 94.50 199 PHE A C 1
ATOM 1584 O O . PHE A 1 199 ? -17.646 12.809 21.496 1.00 94.50 199 PHE A O 1
ATOM 1591 N N . ILE A 1 200 ? -18.731 12.057 23.305 1.00 94.75 200 ILE A N 1
ATOM 1592 C CA . ILE A 1 200 ? -18.417 10.640 23.068 1.00 94.75 200 ILE A CA 1
ATOM 1593 C C . ILE A 1 200 ? -19.041 10.145 21.760 1.00 94.75 200 ILE A C 1
ATOM 1595 O O . ILE A 1 200 ? -18.394 9.408 21.009 1.00 94.75 200 ILE A O 1
ATOM 1599 N N . LYS A 1 201 ? -20.284 10.539 21.463 1.00 94.69 201 LYS A N 1
ATOM 1600 C CA . LYS A 1 201 ? -20.949 10.198 20.199 1.00 94.69 201 LYS A CA 1
ATOM 1601 C C . LYS A 1 201 ? -20.169 10.739 18.995 1.00 94.69 201 LYS A C 1
ATOM 1603 O O . LYS A 1 201 ? -19.953 10.000 18.032 1.00 94.69 201 LYS A O 1
ATOM 1608 N N . ASP A 1 202 ? -19.698 11.980 19.066 1.00 93.75 202 ASP A N 1
ATOM 1609 C CA . ASP A 1 202 ? -18.901 12.593 18.001 1.00 93.75 202 ASP A CA 1
ATOM 1610 C C . ASP A 1 202 ? -17.516 11.953 17.862 1.00 93.75 202 ASP A C 1
ATOM 1612 O O . ASP A 1 202 ? -17.058 11.715 16.742 1.00 93.75 202 ASP A O 1
ATOM 1616 N N . LEU A 1 203 ? -16.865 11.592 18.972 1.00 94.94 203 LEU A N 1
ATOM 1617 C CA . LEU A 1 203 ? -15.610 10.838 18.952 1.00 94.94 203 LEU A CA 1
ATOM 1618 C C . LEU A 1 203 ? -15.780 9.480 18.255 1.00 94.94 203 LEU A C 1
ATOM 1620 O O . LEU A 1 203 ? -14.990 9.137 17.373 1.00 94.94 203 LEU A O 1
ATOM 1624 N N . LYS A 1 204 ? -16.843 8.732 18.586 1.00 94.94 204 LYS A N 1
ATOM 1625 C CA . LYS A 1 204 ? -17.181 7.463 17.916 1.00 94.94 204 LYS A CA 1
ATOM 1626 C C . LYS A 1 204 ? -17.377 7.663 16.412 1.00 94.94 204 LYS A C 1
ATOM 1628 O O . LYS A 1 204 ? -16.858 6.877 15.622 1.00 94.94 204 LYS A O 1
ATOM 1633 N N . LYS A 1 205 ? -18.050 8.744 16.002 1.00 94.56 205 LYS A N 1
ATOM 1634 C CA . LYS A 1 205 ? -18.221 9.094 14.585 1.00 94.56 205 LYS A CA 1
ATOM 1635 C C . LYS A 1 205 ? -16.889 9.415 13.899 1.00 94.56 205 LYS A C 1
ATOM 1637 O O . LYS A 1 205 ? -16.660 8.957 12.786 1.00 94.56 205 LYS A O 1
ATOM 1642 N N . ARG A 1 206 ? -15.978 10.146 14.551 1.00 94.88 206 ARG A N 1
ATOM 1643 C CA . ARG A 1 206 ? -14.632 10.422 14.009 1.00 94.88 206 ARG A CA 1
ATOM 1644 C C . ARG A 1 206 ? -13.829 9.139 13.802 1.00 94.88 206 ARG A C 1
ATOM 1646 O O . ARG A 1 206 ? -13.198 8.989 12.758 1.00 94.88 206 ARG A O 1
ATOM 1653 N N . ILE A 1 207 ? -13.874 8.206 14.752 1.00 95.38 207 ILE A N 1
ATOM 1654 C CA . ILE A 1 207 ? -13.229 6.889 14.614 1.00 95.38 207 ILE A CA 1
ATOM 1655 C C . ILE A 1 207 ? -13.831 6.121 13.437 1.00 95.38 207 ILE A C 1
ATOM 1657 O O . ILE A 1 207 ? -13.085 5.634 12.589 1.00 95.38 207 ILE A O 1
ATOM 1661 N N . GLN A 1 208 ? -15.162 6.081 13.340 1.00 95.81 208 GLN A N 1
ATOM 1662 C CA . GLN A 1 208 ? -15.860 5.423 12.238 1.00 95.81 208 GLN A CA 1
ATOM 1663 C C . GLN A 1 208 ? -15.477 6.019 10.875 1.00 95.81 208 GLN A C 1
ATOM 1665 O O . GLN A 1 208 ? -15.135 5.273 9.963 1.00 95.81 208 GLN A O 1
ATOM 1670 N N . ASN A 1 209 ? -15.415 7.348 10.754 1.00 95.19 209 ASN A N 1
ATOM 1671 C CA . ASN A 1 209 ? -14.971 8.009 9.525 1.00 95.19 209 ASN A CA 1
ATOM 1672 C C . ASN A 1 209 ? -13.524 7.636 9.152 1.00 95.19 209 ASN A C 1
ATOM 1674 O O . ASN A 1 209 ? -13.211 7.492 7.976 1.00 95.19 209 ASN A O 1
ATOM 1678 N N . ASN A 1 210 ? -12.621 7.475 10.129 1.00 93.50 210 ASN A N 1
ATOM 1679 C CA . ASN A 1 210 ? -11.252 7.023 9.848 1.00 93.50 210 ASN A CA 1
ATOM 1680 C C . ASN A 1 210 ? -11.233 5.576 9.335 1.00 93.50 210 ASN A C 1
ATOM 1682 O O . ASN A 1 210 ? -10.530 5.299 8.368 1.00 93.50 210 ASN A O 1
ATOM 1686 N N . ILE A 1 211 ? -12.035 4.687 9.933 1.00 95.88 211 ILE A N 1
ATOM 1687 C CA . ILE A 1 211 ? -12.202 3.304 9.459 1.00 95.88 211 ILE A CA 1
ATOM 1688 C C . ILE A 1 211 ? -12.707 3.293 8.012 1.00 95.88 211 ILE A C 1
ATOM 1690 O O . ILE A 1 211 ? -12.158 2.580 7.177 1.00 95.88 211 ILE A O 1
ATOM 1694 N N . GLU A 1 212 ? -13.733 4.087 7.704 1.00 95.62 212 GLU A N 1
ATOM 1695 C CA . GLU A 1 212 ? -14.307 4.186 6.358 1.00 95.62 212 GLU A CA 1
ATOM 1696 C C . GLU A 1 212 ? -13.308 4.749 5.346 1.00 95.62 212 GLU A C 1
ATOM 1698 O O . GLU A 1 212 ? -13.181 4.207 4.250 1.00 95.62 212 GLU A O 1
ATOM 1703 N N . ASN A 1 213 ? -12.546 5.779 5.719 1.00 91.88 213 ASN A N 1
ATOM 1704 C CA . ASN A 1 213 ? -11.509 6.351 4.863 1.00 91.88 213 ASN A CA 1
ATOM 1705 C C . ASN A 1 213 ? -10.399 5.339 4.548 1.00 91.88 213 ASN A C 1
ATOM 1707 O O . ASN A 1 213 ? -9.959 5.243 3.402 1.00 91.88 213 ASN A O 1
ATOM 1711 N N . ASP A 1 214 ? -9.944 4.575 5.541 1.00 89.50 214 ASP A N 1
ATOM 1712 C CA . ASP A 1 214 ? -8.905 3.562 5.338 1.00 89.50 214 ASP A CA 1
ATOM 1713 C C . ASP A 1 214 ? -9.437 2.377 4.516 1.00 89.50 214 ASP A C 1
ATOM 1715 O O . ASP A 1 214 ? -8.743 1.880 3.625 1.00 89.50 214 ASP A O 1
ATOM 1719 N N . GLN A 1 215 ? -10.698 1.983 4.728 1.00 92.88 215 GLN A N 1
ATOM 1720 C CA . GLN A 1 215 ? -11.367 0.966 3.914 1.00 92.88 215 GLN A CA 1
ATOM 1721 C C . GLN A 1 215 ? -11.512 1.428 2.458 1.00 92.88 215 GLN A C 1
ATOM 1723 O O . GLN A 1 215 ? -11.196 0.672 1.541 1.00 92.88 215 GLN A O 1
ATOM 1728 N N . ALA A 1 216 ? -11.898 2.686 2.233 1.00 91.12 216 ALA A N 1
ATOM 1729 C CA . ALA A 1 216 ? -12.014 3.262 0.899 1.00 91.12 216 ALA A CA 1
ATOM 1730 C C . ALA A 1 216 ? -10.669 3.273 0.154 1.00 91.12 216 ALA A C 1
ATOM 1732 O O . ALA A 1 216 ? -10.637 3.005 -1.044 1.00 91.12 216 ALA A O 1
ATOM 1733 N N . LYS A 1 217 ? -9.542 3.515 0.842 1.00 86.50 217 LYS A N 1
ATOM 1734 C CA . LYS A 1 217 ? -8.201 3.400 0.235 1.00 86.50 217 LYS A CA 1
ATOM 1735 C C . LYS A 1 217 ? -7.902 1.973 -0.225 1.00 86.50 217 LYS A C 1
ATOM 1737 O O . LYS A 1 217 ? -7.442 1.784 -1.352 1.00 86.50 217 LYS A O 1
ATOM 1742 N N . ILE A 1 218 ? -8.189 0.975 0.617 1.00 86.75 218 ILE A N 1
ATOM 1743 C CA . ILE A 1 218 ? -8.026 -0.445 0.268 1.00 86.75 218 ILE A CA 1
ATOM 1744 C C . ILE A 1 218 ? -8.899 -0.797 -0.942 1.00 86.75 218 ILE A C 1
ATOM 1746 O O . ILE A 1 218 ? -8.420 -1.423 -1.892 1.00 86.75 218 ILE A O 1
ATOM 1750 N N . ASP A 1 219 ? -10.165 -0.384 -0.927 1.00 89.38 219 ASP A N 1
ATOM 1751 C CA . ASP A 1 219 ? -11.127 -0.701 -1.980 1.00 89.38 219 ASP A CA 1
ATOM 1752 C C . ASP A 1 219 ? -10.770 -0.013 -3.298 1.00 89.38 219 ASP A C 1
ATOM 1754 O O . ASP A 1 219 ? -10.787 -0.662 -4.344 1.00 89.38 219 ASP A O 1
ATOM 1758 N N . ASN A 1 220 ? -10.356 1.256 -3.259 1.00 87.75 220 ASN A N 1
ATOM 1759 C CA . ASN A 1 220 ? -9.864 1.981 -4.429 1.00 87.75 220 ASN A CA 1
ATOM 1760 C C . ASN A 1 220 ? -8.653 1.278 -5.042 1.00 87.75 220 ASN A C 1
ATOM 1762 O O . ASN A 1 220 ? -8.647 1.027 -6.244 1.00 87.75 220 ASN A O 1
ATOM 1766 N N . TYR A 1 221 ? -7.676 0.867 -4.229 1.00 85.62 221 TYR A N 1
ATOM 1767 C CA . TYR A 1 221 ? -6.521 0.117 -4.724 1.00 85.62 221 TYR A CA 1
ATOM 1768 C C . TYR A 1 221 ? -6.929 -1.218 -5.369 1.00 85.62 221 TYR A C 1
ATOM 1770 O O . TYR A 1 221 ? -6.507 -1.542 -6.483 1.00 85.62 221 TYR A O 1
ATOM 1778 N N . LYS A 1 222 ? -7.813 -1.988 -4.712 1.00 88.12 222 LYS A N 1
ATOM 1779 C CA . LYS A 1 222 ? -8.360 -3.237 -5.271 1.00 88.12 222 LYS A CA 1
ATOM 1780 C C . LYS A 1 222 ? -9.103 -2.987 -6.587 1.00 88.12 222 LYS A C 1
ATOM 1782 O O . LYS A 1 222 ? -8.970 -3.784 -7.517 1.00 88.12 222 LYS A O 1
ATOM 1787 N N . ASN A 1 223 ? -9.864 -1.902 -6.685 1.00 88.62 223 ASN A N 1
ATOM 1788 C CA . ASN A 1 223 ? -10.610 -1.529 -7.884 1.00 88.62 223 ASN A CA 1
ATOM 1789 C C . ASN A 1 223 ? -9.686 -1.096 -9.028 1.00 88.62 223 ASN A C 1
ATOM 1791 O O . ASN A 1 223 ? -9.915 -1.516 -10.161 1.00 88.62 223 ASN A O 1
ATOM 1795 N N . SER A 1 224 ? -8.604 -0.367 -8.742 1.00 86.81 224 SER A N 1
ATOM 1796 C CA . SER A 1 224 ? -7.575 -0.030 -9.733 1.00 86.81 224 SER A CA 1
ATOM 1797 C C . SER A 1 224 ? -6.898 -1.276 -10.301 1.00 86.81 224 SER A C 1
ATOM 1799 O O . SER A 1 224 ? -6.679 -1.359 -11.501 1.00 86.81 224 SER A O 1
ATOM 1801 N N . ILE A 1 225 ? -6.644 -2.305 -9.486 1.00 88.75 225 ILE A N 1
ATOM 1802 C CA . ILE A 1 225 ? -6.140 -3.592 -9.999 1.00 88.75 225 ILE A CA 1
ATOM 1803 C C . ILE A 1 225 ? -7.194 -4.291 -10.867 1.00 88.75 225 ILE A C 1
ATOM 1805 O O . ILE A 1 225 ? -6.887 -4.809 -11.943 1.00 88.75 225 ILE A O 1
ATOM 1809 N N . LYS A 1 226 ? -8.451 -4.324 -10.405 1.00 88.62 226 LYS A N 1
ATOM 1810 C CA . LYS A 1 226 ? -9.563 -4.947 -11.141 1.00 88.62 226 L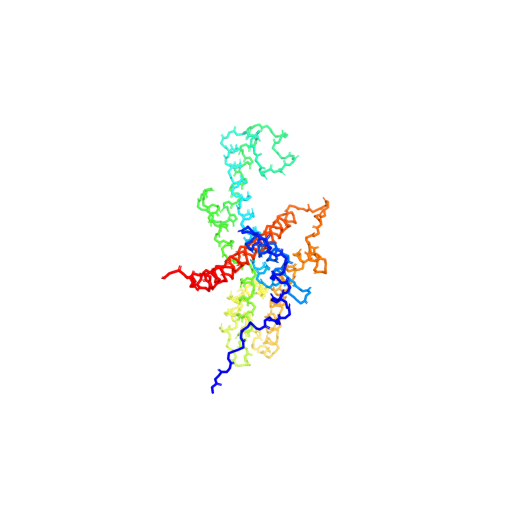YS A CA 1
ATOM 1811 C C . LYS A 1 226 ? -9.838 -4.249 -12.475 1.00 88.62 226 LYS A C 1
ATOM 1813 O O . LYS A 1 226 ? -10.276 -4.916 -13.411 1.00 88.62 226 LYS A O 1
ATOM 1818 N N . SER A 1 227 ? -9.572 -2.948 -12.596 1.00 89.31 227 SER A N 1
ATOM 1819 C CA . SER A 1 227 ? -9.779 -2.207 -13.844 1.00 89.31 227 SER A CA 1
ATOM 1820 C C . SER A 1 227 ? -8.962 -2.815 -14.992 1.00 89.31 227 SER A C 1
ATOM 1822 O O . SER A 1 227 ? -9.506 -2.990 -16.083 1.00 89.31 227 SER A O 1
ATOM 1824 N N . TYR A 1 228 ? -7.744 -3.293 -14.713 1.00 88.50 228 TYR A N 1
ATOM 1825 C CA . TYR A 1 228 ? -6.847 -3.955 -15.667 1.00 88.50 228 TYR A CA 1
ATOM 1826 C C . TYR A 1 228 ? -7.146 -5.438 -15.905 1.00 88.50 228 TYR A C 1
ATOM 1828 O O . TYR A 1 228 ? -6.450 -6.091 -16.680 1.00 88.50 228 TYR A O 1
ATOM 1836 N N . ILE A 1 229 ? -8.165 -6.006 -15.259 1.00 90.75 229 ILE A N 1
ATOM 1837 C CA . ILE A 1 229 ? -8.451 -7.441 -15.312 1.00 90.75 229 ILE A CA 1
ATOM 1838 C C . ILE A 1 229 ? -9.849 -7.689 -15.866 1.00 90.75 229 ILE A C 1
ATOM 1840 O O . ILE A 1 229 ? -10.840 -7.097 -15.445 1.00 90.75 229 ILE A O 1
ATOM 1844 N N . ASP A 1 230 ? -9.934 -8.613 -16.814 1.00 90.50 230 ASP A N 1
ATOM 1845 C CA . ASP A 1 230 ? -11.180 -9.263 -17.198 1.00 90.50 230 ASP A CA 1
ATOM 1846 C C . ASP A 1 230 ? -11.284 -10.578 -16.414 1.00 90.50 230 ASP A C 1
ATOM 1848 O O . ASP A 1 230 ? -10.614 -11.564 -16.737 1.00 90.50 230 ASP A O 1
ATOM 1852 N N . THR A 1 231 ? -12.078 -10.580 -15.339 1.00 87.69 231 THR A N 1
ATOM 1853 C CA . THR A 1 231 ? -12.243 -11.755 -14.471 1.00 87.69 231 THR A CA 1
ATOM 1854 C C . THR A 1 231 ? -13.025 -12.874 -15.158 1.00 87.69 231 THR A C 1
ATOM 1856 O O . THR A 1 231 ? -12.717 -14.047 -14.941 1.00 87.69 231 THR A O 1
ATOM 1859 N N . SER A 1 232 ? -13.966 -12.530 -16.042 1.00 85.25 232 SER A N 1
ATOM 1860 C CA . SER A 1 232 ? -14.746 -13.483 -16.840 1.00 85.25 232 SER A CA 1
ATOM 1861 C C . SER A 1 232 ? -13.875 -14.169 -17.891 1.00 85.25 232 SER A C 1
ATOM 1863 O O . SER A 1 232 ? -13.840 -15.397 -17.975 1.00 85.25 232 SER A O 1
ATOM 1865 N N . GLY A 1 233 ? -13.113 -13.382 -18.653 1.00 85.06 233 GLY A N 1
ATOM 1866 C CA . GLY A 1 233 ? -12.148 -13.878 -19.637 1.00 85.06 233 GLY A CA 1
ATOM 1867 C C . GLY A 1 233 ? -10.836 -14.385 -19.031 1.00 85.06 233 GLY A C 1
ATOM 1868 O O . GLY A 1 233 ? -9.992 -14.910 -19.757 1.00 85.06 233 GLY A O 1
ATOM 1869 N N . LYS A 1 234 ? -10.650 -14.230 -17.713 1.00 86.44 234 LYS A N 1
ATOM 1870 C CA . LYS A 1 234 ? -9.440 -14.575 -16.947 1.00 86.44 234 LYS A CA 1
ATOM 1871 C C . LYS A 1 234 ? -8.146 -14.074 -17.594 1.00 86.44 234 LYS A C 1
ATOM 1873 O O . LYS A 1 234 ? -7.151 -14.805 -17.687 1.00 86.44 234 LYS A O 1
ATOM 1878 N N . LYS A 1 235 ? -8.161 -12.823 -18.045 1.00 88.75 235 LYS A N 1
ATOM 1879 C CA . LYS A 1 235 ? -7.060 -12.194 -18.780 1.00 88.75 235 LYS A CA 1
ATOM 1880 C C . LYS A 1 235 ? -6.778 -10.785 -18.273 1.00 88.75 235 LYS A C 1
ATOM 1882 O O . LYS A 1 235 ? -7.643 -10.133 -17.691 1.00 88.75 235 LYS A O 1
ATOM 1887 N N . LEU A 1 236 ? -5.549 -10.338 -18.504 1.00 91.56 236 LEU A N 1
ATOM 1888 C CA . LEU A 1 236 ? -5.186 -8.932 -18.382 1.00 91.56 236 LEU A CA 1
ATOM 1889 C C . LEU A 1 236 ? -5.807 -8.184 -19.571 1.00 91.56 236 LEU A C 1
ATOM 1891 O O . LEU A 1 236 ? -5.772 -8.696 -20.693 1.00 91.56 236 LEU A O 1
ATOM 1895 N N . LYS A 1 237 ? -6.416 -7.029 -19.317 1.00 92.56 237 LYS A N 1
ATOM 1896 C CA . LYS A 1 237 ? -6.861 -6.103 -20.364 1.00 92.56 237 LYS A CA 1
ATOM 1897 C C . LYS A 1 237 ? -5.659 -5.361 -20.934 1.00 92.56 237 LYS A C 1
ATOM 1899 O O . LYS A 1 237 ? -4.594 -5.368 -20.329 1.00 92.56 237 LYS A O 1
ATOM 1904 N N . ASP A 1 238 ? -5.836 -4.708 -22.070 1.00 89.06 238 ASP A N 1
ATOM 1905 C CA . ASP A 1 238 ? -4.826 -3.776 -22.556 1.00 89.06 238 ASP A CA 1
ATOM 1906 C C . ASP A 1 238 ? -4.767 -2.542 -21.651 1.00 89.06 238 ASP A C 1
ATOM 1908 O O . ASP A 1 238 ? -5.761 -2.156 -21.025 1.00 89.06 238 ASP A O 1
ATOM 1912 N N . ILE A 1 239 ? -3.581 -1.944 -21.559 1.00 87.25 239 ILE A N 1
ATOM 1913 C CA . ILE A 1 239 ? -3.401 -0.698 -20.823 1.00 87.25 239 ILE A CA 1
ATOM 1914 C C . ILE A 1 239 ? -4.088 0.454 -21.585 1.00 87.25 239 ILE A C 1
ATOM 1916 O O . ILE A 1 239 ? -3.957 0.515 -22.811 1.00 87.25 239 ILE A O 1
ATOM 1920 N N . PRO A 1 240 ? -4.806 1.366 -20.902 1.00 78.88 240 PRO A N 1
ATOM 1921 C CA . PRO A 1 240 ? -5.331 2.575 -21.531 1.00 78.88 240 PRO A CA 1
ATOM 1922 C C . PRO A 1 240 ? -4.209 3.404 -22.170 1.00 78.88 240 PRO A C 1
ATOM 1924 O O . PRO A 1 240 ? -3.108 3.492 -21.622 1.00 78.88 240 PRO A O 1
ATOM 1927 N N . ALA A 1 241 ? -4.480 4.027 -23.319 1.00 80.31 241 ALA A N 1
ATOM 1928 C CA . ALA A 1 241 ? -3.483 4.832 -24.035 1.00 80.31 241 ALA A CA 1
ATOM 1929 C C . ALA A 1 241 ? -3.067 6.078 -23.231 1.00 80.31 241 ALA A C 1
ATOM 1931 O O . ALA A 1 241 ? -1.932 6.541 -23.313 1.00 80.31 241 ALA A O 1
ATOM 1932 N N . GLU A 1 242 ? -4.000 6.582 -22.435 1.00 80.75 242 GLU A N 1
ATOM 1933 C CA . GLU A 1 242 ? -3.913 7.742 -21.562 1.00 80.75 242 GLU A CA 1
ATOM 1934 C C . GLU A 1 242 ? -3.416 7.417 -20.147 1.00 80.75 242 GLU A C 1
ATOM 1936 O O . GLU A 1 242 ? -3.392 8.311 -19.304 1.00 80.75 242 GLU A O 1
ATOM 1941 N N . ALA A 1 243 ? -3.038 6.163 -19.866 1.00 74.19 243 ALA A N 1
ATOM 1942 C CA . ALA A 1 243 ? -2.532 5.787 -18.552 1.00 74.19 243 ALA A CA 1
ATOM 1943 C C . ALA A 1 243 ? -1.301 6.628 -18.192 1.00 74.19 243 ALA A C 1
ATOM 1945 O O . ALA A 1 243 ? -0.305 6.674 -18.929 1.00 74.19 243 ALA A O 1
ATOM 1946 N N . ASP A 1 244 ? -1.380 7.274 -17.035 1.00 75.62 244 ASP A N 1
ATOM 1947 C CA . ASP A 1 244 ? -0.259 7.970 -16.435 1.00 75.62 244 ASP A CA 1
ATOM 1948 C C . ASP A 1 244 ? 0.813 6.978 -15.957 1.00 75.62 244 ASP A C 1
ATOM 1950 O O . ASP A 1 244 ? 0.733 5.756 -16.131 1.00 75.62 244 ASP A O 1
ATOM 1954 N N . GLU A 1 245 ? 1.892 7.521 -15.413 1.00 74.38 245 GLU A N 1
ATOM 1955 C CA . GLU A 1 245 ? 3.035 6.730 -14.981 1.00 74.38 245 GLU A CA 1
ATOM 1956 C C . GLU A 1 245 ? 2.696 5.779 -13.826 1.00 74.38 245 GLU A C 1
ATOM 1958 O O . GLU A 1 245 ? 3.100 4.615 -13.851 1.00 74.38 245 GLU A O 1
ATOM 1963 N N . GLU A 1 246 ? 1.898 6.234 -12.860 1.00 72.25 246 GLU A N 1
ATOM 1964 C CA . GLU A 1 246 ? 1.421 5.400 -11.753 1.00 72.25 246 GLU A CA 1
ATOM 1965 C C . GLU A 1 246 ? 0.538 4.253 -12.262 1.00 72.25 246 GLU A C 1
ATOM 1967 O O . GLU A 1 246 ? 0.734 3.091 -11.891 1.00 72.25 246 GLU A O 1
ATOM 1972 N N . GLY A 1 247 ? -0.375 4.544 -13.193 1.00 79.06 247 GLY A N 1
ATOM 1973 C CA . GLY A 1 247 ? -1.207 3.553 -13.862 1.00 79.06 247 GLY A CA 1
ATOM 1974 C C . GLY A 1 247 ? -0.388 2.513 -14.629 1.00 79.06 247 GLY A C 1
ATOM 1975 O O . GLY A 1 247 ? -0.678 1.317 -14.532 1.00 79.06 247 GLY A O 1
ATOM 1976 N N . LYS A 1 248 ? 0.677 2.934 -15.327 1.00 85.06 248 LYS A N 1
ATOM 1977 C CA . LYS A 1 248 ? 1.625 2.035 -16.015 1.00 85.06 248 LYS A CA 1
ATOM 1978 C C . LYS A 1 248 ? 2.369 1.124 -15.045 1.00 85.06 248 LYS A C 1
ATOM 1980 O O . LYS A 1 248 ? 2.449 -0.081 -15.291 1.00 85.06 248 LYS A O 1
ATOM 1985 N N . ILE A 1 249 ? 2.864 1.661 -13.931 1.00 82.94 249 ILE A N 1
ATOM 1986 C CA . ILE A 1 249 ? 3.562 0.866 -12.912 1.00 82.94 249 ILE A CA 1
ATOM 1987 C C . ILE A 1 249 ? 2.615 -0.175 -12.304 1.00 82.94 249 ILE A C 1
ATOM 1989 O O . ILE A 1 249 ? 2.971 -1.355 -12.222 1.00 82.94 249 ILE A O 1
ATOM 1993 N N . LEU A 1 250 ? 1.390 0.222 -11.946 1.00 86.81 250 LEU A N 1
ATOM 1994 C CA . LEU A 1 250 ? 0.394 -0.696 -11.394 1.00 86.81 250 LEU A CA 1
ATOM 1995 C C . LEU A 1 250 ? -0.018 -1.773 -12.410 1.00 86.81 250 LEU A C 1
ATOM 1997 O O . LEU A 1 250 ? -0.183 -2.946 -12.051 1.00 86.81 250 LEU A O 1
ATOM 2001 N N . TYR A 1 251 ? -0.144 -1.411 -13.688 1.00 89.75 251 TYR A N 1
ATOM 2002 C CA . TYR A 1 251 ? -0.389 -2.359 -14.772 1.00 89.75 251 TYR A CA 1
ATOM 2003 C C . TYR A 1 251 ? 0.746 -3.385 -14.896 1.00 89.75 251 TYR A C 1
ATOM 2005 O O . TYR A 1 251 ? 0.490 -4.594 -14.907 1.00 89.75 251 TYR A O 1
ATOM 2013 N N . ASP A 1 252 ? 2.003 -2.939 -14.916 1.00 91.06 252 ASP A N 1
ATOM 2014 C CA . ASP A 1 252 ? 3.168 -3.822 -15.011 1.00 91.06 252 ASP A CA 1
ATOM 2015 C C . ASP A 1 252 ? 3.320 -4.715 -13.776 1.00 91.06 252 ASP A C 1
ATOM 2017 O O . ASP A 1 252 ? 3.623 -5.909 -13.900 1.00 91.06 252 ASP A O 1
ATOM 2021 N N . ALA A 1 253 ? 3.028 -4.191 -12.584 1.00 91.12 253 ALA A N 1
ATOM 2022 C CA . ALA A 1 253 ? 2.959 -4.971 -11.354 1.00 91.12 253 ALA A CA 1
ATOM 2023 C C . ALA A 1 253 ? 1.882 -6.062 -11.437 1.00 91.12 253 ALA A C 1
ATOM 2025 O O . ALA A 1 253 ? 2.127 -7.221 -11.074 1.00 91.12 253 ALA A O 1
ATOM 2026 N N . THR A 1 254 ? 0.706 -5.718 -11.965 1.00 93.00 254 THR A N 1
ATOM 2027 C CA . THR A 1 254 ? -0.414 -6.642 -12.184 1.00 93.00 254 THR A CA 1
ATOM 2028 C C . THR A 1 254 ? -0.022 -7.736 -13.179 1.00 93.00 254 THR A C 1
ATOM 2030 O O . THR A 1 254 ? -0.113 -8.928 -12.867 1.00 93.00 254 THR A O 1
ATOM 2033 N N . LYS A 1 255 ? 0.516 -7.353 -14.342 1.00 94.69 255 LYS A N 1
ATOM 2034 C CA . LYS A 1 255 ? 1.003 -8.255 -15.395 1.00 94.69 255 LYS A CA 1
ATOM 2035 C C . LYS A 1 255 ? 2.069 -9.216 -14.880 1.00 94.69 255 LYS A C 1
ATOM 2037 O O . LYS A 1 255 ? 1.974 -10.429 -15.090 1.00 94.69 255 LYS A O 1
ATOM 2042 N N . LYS A 1 256 ? 3.071 -8.690 -14.173 1.00 94.38 256 LYS A N 1
ATOM 2043 C CA . LYS A 1 256 ? 4.140 -9.484 -13.563 1.00 94.38 256 LYS A CA 1
ATOM 2044 C C . LYS A 1 256 ? 3.577 -10.484 -12.561 1.00 94.38 256 LYS A C 1
ATOM 2046 O O . LYS A 1 256 ? 3.933 -11.657 -12.610 1.00 94.38 256 LYS A O 1
ATOM 2051 N N . THR A 1 257 ? 2.645 -10.057 -11.714 1.00 94.88 257 THR A N 1
ATOM 2052 C CA . THR A 1 257 ? 2.020 -10.930 -10.712 1.00 94.88 257 THR A CA 1
ATOM 2053 C C . THR A 1 257 ? 1.229 -12.068 -11.352 1.00 94.88 257 THR A C 1
ATOM 2055 O O . THR A 1 257 ? 1.364 -13.216 -10.925 1.00 94.88 257 THR A O 1
ATOM 2058 N N . ILE A 1 258 ? 0.450 -11.784 -12.403 1.00 93.50 258 ILE A N 1
ATOM 2059 C CA . ILE A 1 258 ? -0.261 -12.812 -13.179 1.00 93.50 258 ILE A CA 1
ATOM 2060 C C . ILE A 1 258 ? 0.734 -13.846 -13.716 1.00 93.50 258 ILE A C 1
ATOM 2062 O O . ILE A 1 258 ? 0.528 -15.050 -13.543 1.00 93.50 258 ILE A O 1
ATOM 2066 N N . ASN A 1 259 ? 1.822 -13.389 -14.340 1.00 90.88 259 ASN A N 1
ATOM 2067 C CA . ASN A 1 259 ? 2.847 -14.269 -14.896 1.00 90.88 259 ASN A CA 1
ATOM 2068 C C . ASN A 1 259 ? 3.525 -15.112 -13.812 1.00 90.88 259 ASN A C 1
ATOM 2070 O O . ASN A 1 259 ? 3.577 -16.333 -13.950 1.00 90.88 259 ASN A O 1
ATOM 2074 N N . ASP A 1 260 ? 3.970 -14.497 -12.717 1.00 91.06 260 ASP A N 1
ATOM 2075 C CA . ASP A 1 260 ? 4.633 -15.180 -11.604 1.00 91.06 260 ASP A CA 1
ATOM 2076 C C . ASP A 1 260 ? 3.731 -16.242 -10.972 1.00 91.06 260 ASP A C 1
ATOM 2078 O O . ASP A 1 260 ? 4.172 -17.356 -10.685 1.00 91.06 260 ASP A O 1
ATOM 2082 N N . MET A 1 261 ? 2.454 -15.922 -10.748 1.00 91.31 261 MET A N 1
ATOM 2083 C CA . MET A 1 261 ? 1.504 -16.866 -10.163 1.00 91.31 261 MET A CA 1
ATOM 2084 C C . MET A 1 261 ? 1.165 -18.004 -11.131 1.00 91.31 261 MET A C 1
ATOM 2086 O O . MET A 1 261 ? 1.122 -19.159 -10.701 1.00 91.31 261 MET A O 1
ATOM 2090 N N . ASN A 1 262 ? 0.985 -17.717 -12.426 1.00 87.62 262 ASN A N 1
ATOM 2091 C CA . ASN A 1 262 ? 0.761 -18.753 -13.436 1.00 87.62 262 ASN A CA 1
ATOM 2092 C C . ASN A 1 262 ? 1.983 -19.680 -13.559 1.00 87.62 262 ASN A C 1
ATOM 2094 O O . ASN A 1 262 ? 1.813 -20.896 -13.552 1.00 87.62 262 ASN A O 1
ATOM 2098 N N . TRP A 1 263 ? 3.205 -19.136 -13.605 1.00 80.62 263 TRP A N 1
ATOM 2099 C CA . TRP A 1 263 ? 4.445 -19.918 -13.688 1.00 80.62 263 TRP A CA 1
ATOM 2100 C C . TRP A 1 263 ? 4.713 -20.743 -12.432 1.00 80.62 263 TRP A C 1
ATOM 2102 O O . TRP A 1 263 ? 5.056 -21.919 -12.534 1.00 80.62 263 TRP A O 1
ATOM 2112 N N . LYS A 1 264 ? 4.499 -20.180 -11.237 1.00 84.88 264 LYS A N 1
ATOM 2113 C CA . LYS A 1 264 ? 4.605 -20.942 -9.983 1.00 84.88 264 LYS A CA 1
ATOM 2114 C C . LYS A 1 264 ? 3.604 -22.093 -9.945 1.00 84.88 264 LYS A C 1
ATOM 2116 O O . LYS A 1 264 ? 3.944 -23.179 -9.480 1.00 84.88 264 LYS A O 1
ATOM 2121 N N . ASN A 1 265 ? 2.382 -21.882 -10.435 1.00 81.31 265 ASN A N 1
ATOM 2122 C CA . ASN A 1 265 ? 1.383 -22.945 -10.496 1.00 81.31 265 ASN A CA 1
ATOM 2123 C C . ASN A 1 265 ? 1.722 -23.988 -11.566 1.00 81.31 265 ASN A C 1
ATOM 2125 O O . ASN A 1 265 ? 1.616 -25.181 -11.299 1.00 81.31 265 ASN A O 1
ATOM 2129 N N . ALA A 1 266 ? 2.210 -23.559 -12.732 1.00 70.94 266 ALA A N 1
ATOM 2130 C CA . ALA A 1 266 ? 2.741 -24.443 -13.763 1.00 70.94 266 ALA A CA 1
ATOM 2131 C C . ALA A 1 266 ? 3.861 -25.332 -13.205 1.00 70.94 266 ALA A C 1
ATOM 2133 O O . ALA A 1 266 ? 3.783 -26.546 -13.319 1.00 70.94 266 ALA A O 1
ATOM 2134 N N . GLY A 1 267 ? 4.847 -24.763 -12.507 1.00 61.12 267 GLY A N 1
ATOM 2135 C CA . GLY A 1 267 ? 5.927 -25.529 -11.879 1.00 61.12 267 GLY A CA 1
ATOM 2136 C C . GLY A 1 267 ? 5.425 -26.558 -10.859 1.00 61.12 267 GLY A C 1
ATOM 2137 O O . GLY A 1 267 ? 5.848 -27.713 -10.894 1.00 61.12 267 GLY A O 1
ATOM 2138 N N . LYS A 1 268 ? 4.468 -26.181 -9.996 1.00 68.44 268 LYS A N 1
ATOM 2139 C CA . LYS A 1 268 ? 3.835 -27.117 -9.045 1.00 68.44 268 LYS A CA 1
ATOM 2140 C C . LYS A 1 268 ? 3.182 -28.296 -9.764 1.00 68.44 268 LYS A C 1
ATOM 2142 O O . LYS A 1 268 ? 3.413 -29.445 -9.396 1.00 68.44 268 LYS A O 1
ATOM 2147 N N . TRP A 1 269 ? 2.388 -28.023 -10.796 1.00 60.94 269 TRP A N 1
ATOM 2148 C CA . TRP A 1 269 ? 1.680 -29.064 -11.535 1.00 60.94 269 TRP A CA 1
ATOM 2149 C C . TRP A 1 269 ? 2.585 -29.873 -12.468 1.00 60.94 269 TRP A C 1
ATOM 2151 O O . TRP A 1 269 ? 2.341 -31.062 -12.646 1.00 60.94 269 TRP A O 1
ATOM 2161 N N . ALA A 1 270 ? 3.660 -29.286 -12.996 1.00 51.78 270 ALA A N 1
ATOM 2162 C CA . ALA A 1 270 ? 4.710 -30.007 -13.709 1.00 51.78 270 ALA A CA 1
ATOM 2163 C C . ALA A 1 270 ? 5.409 -31.015 -12.784 1.00 51.78 270 ALA A C 1
ATOM 2165 O O . ALA A 1 270 ? 5.581 -32.173 -13.158 1.00 51.78 270 ALA A O 1
ATOM 2166 N N . GLY A 1 271 ? 5.730 -30.606 -11.550 1.00 40.25 271 GLY A N 1
ATOM 2167 C CA . GLY A 1 271 ? 6.273 -31.496 -10.522 1.00 40.25 271 GLY A CA 1
ATOM 2168 C C . GLY A 1 271 ? 5.313 -32.632 -10.154 1.00 40.25 271 GLY A C 1
ATOM 2169 O O . GLY A 1 271 ? 5.714 -33.793 -10.131 1.00 40.25 271 GLY A O 1
ATOM 2170 N N . ILE A 1 272 ? 4.026 -32.328 -9.945 1.00 53.03 272 ILE A N 1
ATOM 2171 C CA . ILE A 1 272 ? 2.990 -33.344 -9.674 1.00 53.03 272 ILE A CA 1
ATOM 2172 C C . ILE A 1 272 ? 2.840 -34.314 -10.858 1.00 53.03 272 ILE A C 1
ATOM 2174 O O . ILE A 1 272 ? 2.774 -35.526 -10.653 1.00 53.03 272 ILE A O 1
ATOM 2178 N N . GLY A 1 273 ? 2.825 -33.802 -12.092 1.00 40.94 273 GLY A N 1
ATOM 2179 C CA . GLY A 1 273 ? 2.748 -34.610 -13.310 1.00 40.94 273 GLY A CA 1
ATOM 2180 C C . GLY A 1 273 ? 3.960 -35.526 -13.498 1.00 40.94 273 GLY A C 1
ATOM 2181 O O . GLY A 1 273 ? 3.802 -36.675 -13.910 1.00 40.94 273 GLY A O 1
ATOM 2182 N N . ALA A 1 274 ? 5.159 -35.063 -13.130 1.00 44.75 274 ALA A N 1
ATOM 2183 C CA . ALA A 1 274 ? 6.375 -35.873 -13.149 1.00 44.75 274 ALA A CA 1
ATOM 2184 C C . ALA A 1 274 ? 6.343 -37.004 -12.102 1.00 44.75 274 ALA A C 1
ATOM 2186 O O . ALA A 1 274 ? 6.677 -38.147 -12.416 1.00 44.75 274 ALA A O 1
ATOM 2187 N N . VAL A 1 275 ? 5.883 -36.720 -10.875 1.00 36.19 275 VAL A N 1
ATOM 2188 C CA . VAL A 1 275 ? 5.791 -37.718 -9.790 1.00 36.19 275 VAL A CA 1
ATOM 2189 C C . VAL A 1 275 ? 4.728 -38.783 -10.078 1.00 36.19 275 VAL A C 1
ATOM 2191 O O . VAL A 1 275 ? 4.978 -39.968 -9.859 1.00 36.19 275 VAL A O 1
ATOM 2194 N N . ALA A 1 276 ? 3.566 -38.395 -10.613 1.00 38.25 276 ALA A N 1
ATOM 2195 C CA . ALA A 1 276 ? 2.496 -39.335 -10.952 1.00 38.25 276 ALA A CA 1
ATOM 2196 C C . ALA A 1 276 ? 2.947 -40.387 -11.982 1.00 38.25 276 ALA A C 1
ATOM 2198 O O . ALA A 1 276 ? 2.589 -41.558 -11.860 1.00 38.25 276 ALA A O 1
ATOM 2199 N N . LEU A 1 277 ? 3.783 -40.001 -12.951 1.00 40.12 277 LEU A N 1
ATOM 2200 C CA . LEU A 1 277 ? 4.364 -40.938 -13.916 1.00 40.12 277 LEU A CA 1
ATOM 2201 C C . LEU A 1 277 ? 5.519 -41.763 -13.335 1.00 40.12 277 LEU A C 1
ATOM 2203 O O . LEU A 1 277 ? 5.638 -42.932 -13.684 1.00 40.12 277 LEU A O 1
ATOM 2207 N N . GLY A 1 278 ? 6.327 -41.216 -12.419 1.00 32.78 278 GLY A N 1
ATOM 2208 C CA . GLY A 1 278 ? 7.395 -41.970 -11.747 1.00 32.78 278 GLY A CA 1
ATOM 2209 C C . GLY A 1 278 ? 6.876 -43.166 -10.938 1.00 32.78 278 GLY A C 1
ATOM 2210 O O . GLY A 1 278 ? 7.457 -44.250 -10.983 1.00 32.78 278 GLY A O 1
ATOM 2211 N N . VAL A 1 279 ? 5.729 -43.010 -10.269 1.00 34.44 279 VAL A N 1
ATOM 2212 C CA . VAL A 1 279 ? 5.072 -44.097 -9.516 1.00 34.44 279 VAL A CA 1
ATOM 2213 C C . VAL A 1 279 ? 4.459 -45.152 -10.453 1.00 34.44 279 VAL A C 1
ATOM 2215 O O . VAL A 1 279 ? 4.531 -46.346 -10.165 1.00 34.44 279 VAL A O 1
ATOM 2218 N N . ILE A 1 280 ? 3.913 -44.746 -11.605 1.00 33.41 280 ILE A N 1
ATOM 2219 C CA . ILE A 1 280 ? 3.343 -45.667 -12.610 1.00 33.41 280 ILE A CA 1
ATOM 2220 C C . ILE A 1 280 ? 4.450 -46.401 -13.395 1.00 33.41 280 ILE A C 1
ATOM 2222 O O . ILE A 1 280 ? 4.316 -47.591 -13.688 1.00 33.41 280 ILE A O 1
ATOM 2226 N N . GLY A 1 281 ? 5.570 -45.735 -13.690 1.00 30.67 281 GLY A N 1
ATOM 2227 C CA . GLY A 1 281 ? 6.743 -46.322 -14.348 1.00 30.67 281 GLY A CA 1
ATOM 2228 C C . GLY A 1 281 ? 7.454 -47.367 -13.484 1.00 30.67 281 GLY A C 1
ATOM 2229 O O . GLY A 1 281 ? 7.821 -48.431 -13.976 1.00 30.67 281 GLY A O 1
ATOM 2230 N N . LEU A 1 282 ? 7.568 -47.124 -12.174 1.00 30.23 282 LEU A N 1
ATOM 2231 C CA . LEU A 1 282 ? 8.080 -48.124 -11.230 1.00 30.23 282 LEU A CA 1
ATOM 2232 C C . LEU A 1 282 ? 7.095 -49.289 -11.037 1.00 30.23 282 LEU A C 1
ATOM 2234 O O . LEU A 1 282 ? 7.517 -50.442 -10.996 1.00 30.23 282 LEU A O 1
ATOM 2238 N N . GLY A 1 283 ? 5.785 -49.022 -10.990 1.00 29.75 283 GLY A N 1
ATOM 2239 C CA . GLY A 1 283 ? 4.760 -50.068 -10.896 1.00 29.75 283 GLY A CA 1
ATOM 2240 C C . GLY A 1 283 ? 4.700 -50.989 -12.122 1.00 29.75 283 GLY A C 1
ATOM 2241 O O . GLY A 1 283 ? 4.497 -52.192 -11.977 1.00 29.75 283 GLY A O 1
ATOM 2242 N N . THR A 1 284 ? 4.930 -50.456 -13.325 1.00 32.16 284 THR A N 1
ATOM 2243 C CA . THR A 1 284 ? 4.967 -51.245 -14.570 1.00 32.16 284 THR A CA 1
ATOM 2244 C C . THR A 1 284 ? 6.272 -52.025 -14.728 1.00 32.16 284 THR A C 1
ATOM 2246 O O . THR A 1 284 ? 6.204 -53.209 -15.044 1.00 32.16 284 THR A O 1
ATOM 2249 N N . ALA A 1 285 ? 7.434 -51.446 -14.400 1.00 32.56 285 ALA A N 1
ATOM 2250 C CA . ALA A 1 285 ? 8.719 -52.157 -14.426 1.00 32.56 285 ALA A CA 1
ATOM 2251 C C . ALA A 1 285 ? 8.780 -53.332 -13.426 1.00 32.56 285 ALA A C 1
ATOM 2253 O O . ALA A 1 285 ? 9.333 -54.387 -13.739 1.00 32.56 285 ALA A O 1
ATOM 2254 N N . VAL A 1 286 ? 8.158 -53.194 -12.248 1.00 36.84 286 VAL A N 1
ATOM 2255 C CA . VAL A 1 286 ? 8.049 -54.279 -11.253 1.00 36.84 286 VAL A CA 1
ATOM 2256 C C . VAL A 1 286 ? 7.087 -55.388 -11.710 1.00 36.84 286 VAL A C 1
ATOM 2258 O O . VAL A 1 286 ? 7.298 -56.554 -11.376 1.00 36.84 286 VAL A O 1
ATOM 2261 N N . LEU A 1 287 ? 6.070 -55.066 -12.517 1.00 34.75 287 LEU A N 1
ATOM 2262 C CA . LEU A 1 287 ? 5.131 -56.048 -13.078 1.00 34.75 287 LEU A CA 1
ATOM 2263 C C . LEU A 1 287 ? 5.649 -56.732 -14.357 1.00 34.75 287 LEU A C 1
ATOM 2265 O O . LEU A 1 287 ? 5.267 -57.871 -14.619 1.00 34.75 287 LEU A O 1
ATOM 2269 N N . THR A 1 288 ? 6.541 -56.100 -15.127 1.00 42.12 288 THR A N 1
ATOM 2270 C CA . THR A 1 288 ? 7.163 -56.704 -16.325 1.00 42.12 288 THR A CA 1
ATOM 2271 C C . THR A 1 288 ? 8.515 -57.373 -16.056 1.00 42.12 288 THR A C 1
ATOM 2273 O O . THR A 1 288 ? 8.958 -58.172 -16.872 1.00 42.12 288 THR A O 1
ATOM 2276 N N . GLY A 1 289 ? 9.161 -57.104 -14.914 1.00 39.31 289 GLY A N 1
ATOM 2277 C CA . GLY A 1 289 ? 10.440 -57.709 -14.508 1.00 39.31 289 GLY A CA 1
ATOM 2278 C C . GLY A 1 289 ? 10.351 -59.123 -13.914 1.00 39.31 289 GLY A C 1
ATOM 2279 O O . GLY A 1 289 ? 11.376 -59.711 -13.584 1.00 39.31 289 GLY A O 1
ATOM 2280 N N . LYS A 1 290 ? 9.147 -59.699 -13.781 1.00 43.50 290 LYS A N 1
ATOM 2281 C CA . LYS A 1 290 ? 8.944 -61.112 -13.418 1.00 43.50 290 LYS A CA 1
ATOM 2282 C C . LYS A 1 290 ? 8.324 -61.882 -14.582 1.00 43.50 290 LYS A C 1
ATOM 2284 O O . LYS A 1 290 ? 7.142 -62.212 -14.568 1.00 43.50 290 LYS A O 1
ATOM 2289 N N . LYS A 1 291 ? 9.146 -62.203 -15.579 1.00 43.94 291 LYS A N 1
ATOM 2290 C CA . LYS A 1 291 ? 8.995 -63.421 -16.384 1.00 43.94 291 LYS A CA 1
ATOM 2291 C C . LYS A 1 291 ? 10.346 -63.798 -16.993 1.00 43.94 291 LYS A C 1
ATOM 2293 O O . LYS A 1 291 ? 10.842 -63.087 -17.859 1.00 43.94 291 LYS A O 1
ATOM 2298 N N . ASN A 1 292 ? 10.843 -64.952 -16.540 1.00 35.81 292 ASN A N 1
ATOM 2299 C CA . ASN A 1 292 ? 11.988 -65.734 -17.026 1.00 35.81 292 ASN A CA 1
ATOM 2300 C C . ASN A 1 292 ? 13.345 -65.139 -16.589 1.00 35.81 292 ASN A C 1
ATOM 2302 O O . ASN A 1 292 ? 13.786 -64.127 -17.118 1.00 35.81 292 ASN A O 1
ATOM 2306 N N . SER A 1 293 ? 14.039 -65.683 -15.587 1.00 34.59 293 SER A N 1
ATOM 2307 C CA . SER A 1 293 ? 14.466 -67.087 -15.429 1.00 34.59 293 SER A CA 1
ATOM 2308 C C . SER A 1 293 ? 14.613 -67.461 -13.957 1.00 34.59 293 SER A C 1
ATOM 2310 O O . SER A 1 293 ? 15.015 -66.563 -13.183 1.00 34.59 293 SER A O 1
#

p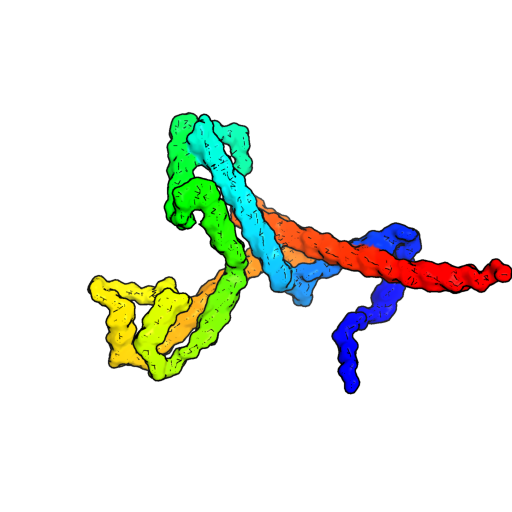LDDT: mean 74.5, std 21.23, range [27.06, 96.81]

Sequence (293 aa):
MKIDKTNNLQSSQKRQMVYTAAGIGAGAVAGGAFGYLQKPWIKDGEVTDAFIKNVNKNDNNLQLKKLKQVLEDLKQIARTGNSDNIQEIDKANWYNNTPLEKRKSQALSALDELKEETNAENYDDIYNKYVQGFKTNELEYQQKRIDDLKAIKISDEVSVDEIVNIFKEKIPNSIPCLDEGTTLKQYVENNVANDKTLFIKDLKKRIQNNIENDQAKIDNYKNSIKSYIDTSGKKLKDIPAEADEEGKILYDATKKTINDMNWKNAGKWAGIGAVALGVIGLGTAVLTGKKNS